Protein AF-A0A8X8KBN9-F1 (afdb_monomer)

pLDDT: mean 88.42, std 10.48, range [36.62, 97.81]

Organism: Acidithiobacillus ferridurans (NCBI:txid1232575)

Nearest PDB structures (foldseek):
  4zve-assembly1_A  TM=8.073E-01  e=2.022E-04  Escherichia coli K-12
  4wxo-assembly1_A  TM=8.022E-01  e=1.513E-04  Pseudomonas aeruginosa PAO1
  5xgb-assembly1_A-2  TM=5.588E-01  e=1.603E-04  Pseudomonas aeruginosa PAO1
  1jjh-assembly2_B-3  TM=6.017E-01  e=9.147E-01  Deltapapillomavirus 4
  6mrj-assembly1_B  TM=2.744E-01  e=1.634E+00  Helicobacter pylori 26695

Foldseek 3Di:
DDDDFVVLLVVLVVCVVVVQKWAWDQDCVDQQRTDTDDPDPPPVDPPVVVVSLVVCVVLLQKDKFFDDKAWADPVPRGSQKDKAFAAPPPRHRQKDKFWWKAFPVPRDIDTPVCQDADPVRWTADNVPRDTDDDEPPGIHGPAIWMAHPVPRDIGRGTFIWIARPVPRDIDGPVPIDIDTGIMIGGGLQNVVCSVVVHHDDDPVCSQAPPPAQAGRDVVVVVVVVVLLVCCVPPVQDKWKKKKFFLDVVPLQVRVRVLRVQLVVQADPPKGWHDPGSGIIMIIGGSADPVRNVVSCVRRDDPRMQMDIFDDDRPDDPVVSVVVRVVVSVCVVVVD

Secondary structure (DSSP, 8-state):
----HHHHHHHHHHHHHTTTEE--EE-TTSTTSEE---S-TT---HHHHHHHHHHHHHTTSEEEEEEEEEEE-TTT--S-EEEEEE-TTT--S-EEEEEEEEETTTTEEEEGGGSPBPTTS-EE-TTT--EE-SBTTTEE---EEEEETTT--EESS-EEEEEETTT--EEEGGG-EEEEEEEEEE-HHHHHHHHHTS---SHHHHHB-TTSSEEPHHHHHHHHHHHHHHHHHH----EEEEEEES--SSHHHHHHHHHHHHHTTS-TT-EEEESSSS-EEEEETT--HHHHHHHHHHH--TTEEEEEE---TT--HHHHHHHHHHHHHHGGG--

InterPro domains:
  IPR040572 Thaumarchaeal output domain 1 [PF18551] (6-186)

Mean predicted aligned error: 11.25 Å

Radius of gyration: 30.73 Å; Cα contacts (8 Å, |Δi|>4): 559; chains: 1; bounding box: 73×53×76 Å

Sequence (335 aa):
MSIDNERLLAILHRIQQNGGEWSPIWTPCSSRGYVYETNTESMENNDVLTRDLQYLVQNDYLEKSFADILTGCPACGSHHVNVREVCISCKSAHIEEIPLIHHFRCGYVGPIHLFERDEKGARRCPKCEGKLEHLGTDHDLPGNNYNCLDCNASFQVPDVEALCLSCQKRSQGINLLREEVHKYRISSLGFSALHRGRFFEADHEQFYEAGTQIIRHNLFMQLLEDEKNRQQRYGIHFGLLLVQPVDMTDPLLSIKMMAERVAQKMRSTDRIGRLDREHLLIVLTSCDPSAVAVARTRLIDNDMRVLNIEISPGENIQEQLDIARTQLKNYDRLS

Structure (mmCIF, N/CA/C/O backbone):
data_AF-A0A8X8KBN9-F1
#
_entry.id   AF-A0A8X8KBN9-F1
#
loop_
_atom_site.group_PDB
_atom_site.id
_atom_site.type_symbol
_atom_site.label_atom_id
_atom_site.label_alt_id
_atom_site.label_comp_id
_atom_site.label_asym_id
_atom_site.label_entity_id
_atom_site.label_seq_id
_atom_site.pdbx_PDB_ins_code
_atom_site.Cartn_x
_atom_site.Cartn_y
_atom_site.Cartn_z
_atom_site.occupancy
_atom_site.B_iso_or_equiv
_atom_site.auth_seq_id
_atom_site.auth_comp_id
_atom_site.auth_asym_id
_atom_site.auth_atom_id
_atom_site.pdbx_PDB_model_num
ATOM 1 N N . MET A 1 1 ? -20.199 -19.141 -1.986 1.00 45.09 1 MET A N 1
ATOM 2 C CA . MET A 1 1 ? -19.403 -20.066 -1.149 1.00 45.09 1 MET A CA 1
ATOM 3 C C . MET A 1 1 ? -19.490 -19.557 0.273 1.00 45.09 1 MET A C 1
ATOM 5 O O . MET A 1 1 ? -19.280 -18.365 0.455 1.00 45.09 1 MET A O 1
ATOM 9 N N . SER A 1 2 ? -19.890 -20.397 1.227 1.00 51.06 2 SER A N 1
ATOM 10 C CA . SER A 1 2 ? -20.065 -19.974 2.619 1.00 51.06 2 SER A CA 1
ATOM 11 C C . SER A 1 2 ? -18.731 -19.545 3.226 1.00 51.06 2 SER A C 1
ATOM 13 O O . SER A 1 2 ? -17.675 -20.081 2.880 1.00 51.06 2 SER A O 1
ATOM 15 N N . ILE A 1 3 ? -18.789 -18.553 4.111 1.00 65.00 3 ILE A N 1
ATOM 16 C CA . ILE A 1 3 ? -17.672 -18.201 4.981 1.00 65.00 3 ILE A CA 1
ATOM 17 C C . ILE A 1 3 ? -17.382 -19.421 5.858 1.00 65.00 3 ILE A C 1
ATOM 19 O O . ILE A 1 3 ? -18.300 -20.025 6.410 1.00 65.00 3 ILE A O 1
ATOM 23 N N . ASP A 1 4 ? -16.116 -19.816 5.915 1.00 81.31 4 ASP A N 1
ATOM 24 C CA . ASP A 1 4 ? -15.656 -20.956 6.699 1.00 81.31 4 ASP A CA 1
ATOM 25 C C . ASP A 1 4 ? -15.042 -20.425 7.995 1.00 81.31 4 ASP A C 1
ATOM 27 O O . ASP A 1 4 ? -13.903 -19.950 8.016 1.00 81.31 4 ASP A O 1
ATOM 31 N N . ASN A 1 5 ? -15.839 -20.441 9.063 1.00 85.12 5 ASN A N 1
ATOM 32 C CA . ASN A 1 5 ? -15.445 -19.881 10.350 1.00 85.12 5 ASN A CA 1
ATOM 33 C C . ASN A 1 5 ? -14.232 -20.606 10.956 1.00 85.12 5 ASN A C 1
ATOM 35 O O . ASN A 1 5 ? -13.424 -19.960 11.622 1.00 85.12 5 ASN A O 1
ATOM 39 N N . GLU A 1 6 ? -14.058 -21.905 10.702 1.00 86.12 6 GLU A N 1
ATOM 40 C CA . GLU A 1 6 ? -12.890 -22.646 11.193 1.00 86.12 6 GLU A CA 1
ATOM 41 C C . GLU A 1 6 ? -11.613 -22.134 10.524 1.00 86.12 6 GLU A C 1
ATOM 43 O O . GLU A 1 6 ? -10.626 -21.834 11.202 1.00 86.12 6 GLU A O 1
ATOM 48 N N . ARG A 1 7 ? -11.659 -21.929 9.201 1.00 88.06 7 ARG A N 1
ATOM 49 C CA . ARG A 1 7 ? -10.533 -21.374 8.436 1.00 88.06 7 ARG A CA 1
ATOM 50 C C . ARG A 1 7 ? -10.161 -19.963 8.890 1.00 88.06 7 ARG A C 1
ATOM 52 O O . ARG A 1 7 ? -8.981 -19.658 9.058 1.00 88.06 7 ARG A O 1
ATOM 59 N N . LEU A 1 8 ? -11.153 -19.105 9.124 1.00 91.00 8 LEU A N 1
ATOM 60 C CA . LEU A 1 8 ? -10.915 -17.742 9.600 1.00 91.00 8 LEU A CA 1
ATOM 61 C C . LEU A 1 8 ? -10.321 -17.711 11.020 1.00 91.00 8 LEU A C 1
ATOM 63 O O . LEU A 1 8 ? -9.404 -16.931 11.285 1.00 91.00 8 LEU A O 1
ATOM 67 N N . LEU A 1 9 ? -10.800 -18.566 11.930 1.00 91.38 9 LEU A N 1
ATOM 68 C CA . LEU A 1 9 ? -10.225 -18.692 13.274 1.00 91.38 9 LEU A CA 1
ATOM 69 C C . LEU A 1 9 ? -8.789 -19.228 13.227 1.00 91.38 9 LEU A C 1
ATOM 71 O O . LEU A 1 9 ? -7.944 -18.749 13.983 1.00 91.38 9 LEU A O 1
ATOM 75 N N . ALA A 1 10 ? -8.485 -20.156 12.315 1.00 90.50 10 ALA A N 1
ATOM 76 C CA . ALA A 1 10 ? -7.126 -20.657 12.113 1.00 90.50 10 ALA A CA 1
ATOM 77 C C . ALA A 1 10 ? -6.155 -19.540 11.687 1.00 90.50 10 ALA A C 1
ATOM 79 O O . ALA A 1 10 ? -5.032 -19.480 12.194 1.00 90.50 10 ALA A O 1
ATOM 80 N N . ILE A 1 11 ? -6.600 -18.610 10.829 1.00 91.94 11 ILE A N 1
ATOM 81 C CA . ILE A 1 11 ? -5.824 -17.413 10.465 1.00 91.94 11 ILE A CA 1
ATOM 82 C C . ILE A 1 11 ? -5.544 -16.554 11.706 1.00 91.94 11 ILE A C 1
ATOM 84 O O . ILE A 1 11 ? -4.390 -16.215 11.965 1.00 91.94 11 ILE A O 1
ATOM 88 N N . LEU A 1 12 ? -6.565 -16.237 12.514 1.00 93.25 12 LEU A N 1
ATOM 89 C CA . LEU A 1 12 ? -6.377 -15.445 13.739 1.00 93.25 12 LEU A CA 1
ATOM 90 C C . LEU A 1 12 ? -5.422 -16.125 14.730 1.00 93.25 12 LEU A C 1
ATOM 92 O O . LEU A 1 12 ? -4.541 -15.470 15.289 1.00 93.25 12 LEU A O 1
ATOM 96 N N . HIS A 1 13 ? -5.558 -17.441 14.912 1.00 91.38 13 HIS A N 1
ATOM 97 C CA . HIS A 1 13 ? -4.678 -18.229 15.773 1.00 91.38 13 HIS A CA 1
ATOM 98 C C . HIS A 1 13 ? -3.219 -18.145 15.313 1.00 91.38 13 HIS A C 1
ATOM 100 O O . HIS A 1 13 ? -2.315 -17.961 16.127 1.00 91.38 13 HIS A O 1
ATOM 106 N N . ARG A 1 14 ? -2.986 -18.230 13.998 1.00 88.69 14 ARG A N 1
ATOM 107 C CA . ARG A 1 14 ? -1.650 -18.139 13.402 1.00 88.69 14 ARG A CA 1
ATOM 108 C C . ARG A 1 14 ? -1.010 -16.775 13.635 1.00 88.69 14 ARG A C 1
ATOM 110 O O . ARG A 1 14 ? 0.139 -16.706 14.062 1.00 88.69 14 ARG A O 1
ATOM 117 N N . ILE A 1 15 ? -1.762 -15.702 13.399 1.00 92.12 15 ILE A N 1
ATOM 118 C CA . ILE A 1 15 ? -1.293 -14.332 13.637 1.00 92.12 15 ILE A CA 1
ATOM 119 C C . ILE A 1 15 ? -0.924 -14.160 15.118 1.00 92.12 15 ILE A C 1
ATOM 121 O O . ILE A 1 15 ? 0.131 -13.612 15.429 1.00 92.12 15 ILE A O 1
ATOM 125 N N . GLN A 1 16 ? -1.737 -14.695 16.036 1.00 90.75 16 GLN A N 1
ATOM 126 C CA . GLN A 1 16 ? -1.454 -14.651 17.471 1.00 90.75 16 GLN A CA 1
ATOM 127 C C . GLN A 1 16 ? -0.189 -15.439 17.858 1.00 90.75 16 GLN A C 1
ATOM 129 O O . GLN A 1 16 ? 0.596 -14.954 18.672 1.00 90.75 16 GLN A O 1
ATOM 134 N N . GLN A 1 17 ? 0.040 -16.620 17.272 1.00 88.38 17 GLN A N 1
ATOM 135 C CA . GLN A 1 17 ? 1.262 -17.409 17.497 1.00 88.38 17 GLN A CA 1
ATOM 136 C C . GLN A 1 17 ? 2.530 -16.681 17.031 1.00 88.38 17 GLN A C 1
ATOM 138 O O . GLN A 1 17 ? 3.577 -16.828 17.655 1.00 88.38 17 GLN A O 1
ATOM 143 N N . ASN A 1 18 ? 2.420 -15.849 15.995 1.00 85.62 18 ASN A N 1
ATOM 144 C CA . ASN A 1 18 ? 3.514 -15.038 15.457 1.00 85.62 18 ASN A CA 1
ATOM 145 C C . ASN A 1 18 ? 3.685 -13.687 16.185 1.00 85.62 18 ASN A C 1
ATOM 147 O O . ASN A 1 18 ? 4.170 -12.716 15.612 1.00 85.62 18 ASN A O 1
ATOM 151 N N . GLY A 1 19 ? 3.278 -13.594 17.456 1.00 86.62 19 GLY A N 1
ATOM 152 C CA . GLY A 1 19 ? 3.409 -12.365 18.249 1.00 86.62 19 GLY A CA 1
ATOM 153 C C . GLY A 1 19 ? 2.317 -11.322 17.986 1.00 86.62 19 GLY A C 1
ATOM 154 O O . GLY A 1 19 ? 2.444 -10.173 18.405 1.00 86.62 19 GLY A O 1
ATOM 155 N N . GLY A 1 20 ? 1.228 -11.711 17.317 1.00 88.62 20 GLY A N 1
ATOM 156 C CA . GLY A 1 20 ? 0.063 -10.863 17.063 1.00 88.62 20 GLY A CA 1
ATOM 157 C C . GLY A 1 20 ? 0.139 -10.035 15.781 1.00 88.62 20 GLY A C 1
ATOM 158 O O . GLY A 1 20 ? -0.836 -9.352 15.472 1.00 88.62 20 GLY A O 1
ATOM 159 N N . GLU A 1 21 ? 1.237 -10.110 15.025 1.00 92.19 21 GLU A N 1
ATOM 160 C CA . GLU A 1 21 ? 1.411 -9.473 13.716 1.00 92.19 21 GLU A CA 1
ATOM 161 C C . GLU A 1 21 ? 1.878 -10.502 12.679 1.00 92.19 21 GLU A C 1
ATOM 163 O O . GLU A 1 21 ? 2.667 -11.398 12.968 1.00 92.19 21 GLU A O 1
ATOM 168 N N . TRP A 1 22 ? 1.400 -10.364 11.446 1.00 92.94 22 TRP A N 1
ATOM 169 C CA . TRP A 1 22 ? 1.776 -11.197 10.316 1.00 92.94 22 TRP A CA 1
ATOM 170 C C . TRP A 1 22 ? 2.228 -10.315 9.160 1.00 92.94 22 TRP A C 1
ATOM 172 O O . TRP A 1 22 ? 1.438 -9.601 8.534 1.00 92.94 22 TRP A O 1
ATOM 182 N N . SER A 1 23 ? 3.536 -10.346 8.922 1.00 93.06 23 SER A N 1
ATOM 183 C CA . SER A 1 23 ? 4.199 -9.612 7.849 1.00 93.06 23 SER A CA 1
ATOM 184 C C . SER A 1 23 ? 4.380 -10.495 6.607 1.00 93.06 23 SER A C 1
ATOM 186 O O . SER A 1 23 ? 4.537 -11.712 6.744 1.00 93.06 23 SER A O 1
ATOM 188 N N . PRO A 1 24 ? 4.368 -9.903 5.399 1.00 92.75 24 PRO A N 1
ATOM 189 C CA . PRO A 1 24 ? 4.671 -10.626 4.171 1.00 92.75 24 PRO A CA 1
ATOM 190 C C . PRO A 1 24 ? 6.149 -11.039 4.143 1.00 92.75 24 PRO A C 1
ATOM 192 O O . PRO A 1 24 ? 7.019 -10.313 4.627 1.00 92.75 24 PRO A O 1
ATOM 195 N N . ILE A 1 25 ? 6.437 -12.187 3.535 1.00 92.00 25 ILE A N 1
ATOM 196 C CA . ILE A 1 25 ? 7.794 -12.678 3.283 1.00 92.00 25 ILE A CA 1
ATOM 197 C C . ILE A 1 25 ? 8.046 -12.636 1.779 1.00 92.00 25 ILE A C 1
ATOM 199 O O . ILE A 1 25 ? 7.381 -13.336 1.008 1.00 92.00 25 ILE A O 1
ATOM 203 N N . TRP A 1 26 ? 9.021 -11.829 1.359 1.00 92.38 26 TRP A N 1
ATOM 204 C CA . TRP A 1 26 ? 9.420 -11.710 -0.043 1.00 92.38 26 TRP A CA 1
ATOM 205 C C . TRP A 1 26 ? 9.936 -13.044 -0.566 1.00 92.38 26 TRP A C 1
ATOM 207 O O . TRP A 1 26 ? 10.892 -13.609 -0.038 1.00 92.38 26 TRP A O 1
ATOM 217 N N . THR A 1 27 ? 9.281 -13.556 -1.602 1.00 90.88 27 THR A N 1
ATOM 218 C CA . THR A 1 27 ? 9.529 -14.896 -2.129 1.00 90.88 27 THR A CA 1
ATOM 219 C C . THR A 1 27 ? 9.571 -14.824 -3.648 1.00 90.88 27 THR A C 1
ATOM 221 O O . THR A 1 27 ? 8.513 -14.865 -4.278 1.00 90.88 27 THR A O 1
ATOM 224 N N . PRO A 1 28 ? 10.773 -14.758 -4.254 1.00 88.00 28 PRO A N 1
ATOM 225 C CA . PRO A 1 28 ? 10.917 -14.655 -5.702 1.00 88.00 28 PRO A CA 1
ATOM 226 C C . PRO A 1 28 ? 10.247 -15.794 -6.465 1.00 88.00 28 PRO A C 1
ATOM 228 O O . PRO A 1 28 ? 9.815 -15.587 -7.578 1.00 88.00 28 PRO A O 1
ATOM 231 N N . CYS A 1 29 ? 10.116 -16.990 -5.885 1.00 87.31 29 CYS A N 1
ATOM 232 C CA . CYS A 1 29 ? 9.450 -18.114 -6.550 1.00 87.31 29 CYS A CA 1
ATOM 233 C C . CYS A 1 29 ? 7.909 -18.029 -6.522 1.00 87.31 29 CYS A C 1
ATOM 235 O O . CYS A 1 29 ? 7.242 -18.775 -7.238 1.00 87.31 29 CYS A O 1
ATOM 237 N N . SER A 1 30 ? 7.325 -17.161 -5.687 1.00 87.62 30 SER A N 1
ATOM 238 C CA . SER A 1 30 ? 5.871 -16.974 -5.597 1.00 87.62 30 SER A CA 1
ATOM 239 C C . SER A 1 30 ? 5.376 -16.198 -6.807 1.00 87.62 30 SER A C 1
ATOM 241 O O . SER A 1 30 ? 5.965 -15.188 -7.164 1.00 87.62 30 SER A O 1
ATOM 243 N N . SER A 1 31 ? 4.247 -16.571 -7.411 1.00 85.75 31 SER A N 1
ATOM 244 C CA . SER A 1 31 ? 3.702 -15.807 -8.541 1.00 85.75 31 SER A CA 1
ATOM 245 C C . SER A 1 31 ? 3.464 -14.332 -8.197 1.00 85.75 31 SER A C 1
ATOM 247 O O . SER A 1 31 ? 3.710 -13.495 -9.064 1.00 85.75 31 SER A O 1
ATOM 249 N N . ARG A 1 32 ? 3.099 -14.005 -6.949 1.00 87.62 32 ARG A N 1
ATOM 250 C CA . ARG A 1 32 ? 2.856 -12.636 -6.446 1.00 87.62 32 ARG A CA 1
ATOM 251 C C . ARG A 1 32 ? 4.102 -11.935 -5.891 1.00 87.62 32 ARG A C 1
ATOM 253 O O . ARG A 1 32 ? 4.046 -10.742 -5.642 1.00 87.62 32 ARG A O 1
ATOM 260 N N . GLY A 1 33 ? 5.204 -12.656 -5.672 1.00 90.44 33 GLY A N 1
ATOM 261 C CA . GLY A 1 33 ? 6.463 -12.102 -5.144 1.00 90.44 33 GLY A CA 1
ATOM 262 C C . GLY A 1 33 ? 6.560 -12.072 -3.622 1.00 90.44 33 GLY A C 1
ATOM 263 O O . GLY A 1 33 ? 7.608 -11.750 -3.065 1.00 90.44 33 GLY A O 1
ATOM 264 N N . TYR A 1 34 ? 5.496 -12.471 -2.933 1.00 91.31 34 TYR A N 1
ATOM 265 C CA . TYR A 1 34 ? 5.475 -12.648 -1.490 1.00 91.31 34 TYR A CA 1
ATOM 266 C C . TYR A 1 34 ? 4.541 -13.792 -1.099 1.00 91.31 34 TYR A C 1
ATOM 268 O O . TYR A 1 34 ? 3.728 -14.262 -1.905 1.00 91.31 34 TYR A O 1
ATOM 276 N N . VAL A 1 35 ? 4.683 -14.244 0.142 1.00 88.62 35 VAL A N 1
ATOM 277 C CA . VAL A 1 35 ? 3.770 -15.174 0.810 1.00 88.62 35 VAL A CA 1
ATOM 278 C C . VAL A 1 35 ? 3.574 -14.735 2.255 1.00 88.62 35 VAL A C 1
ATOM 280 O O . VAL A 1 35 ? 4.388 -13.995 2.807 1.00 88.62 35 VAL A O 1
ATOM 283 N N . TYR A 1 36 ? 2.516 -15.226 2.883 1.00 87.44 36 TYR A N 1
ATOM 284 C CA . TYR A 1 36 ? 2.409 -15.231 4.335 1.00 87.44 36 TYR A CA 1
ATOM 285 C C . TYR A 1 36 ? 2.713 -16.647 4.820 1.00 87.44 36 TYR A C 1
ATOM 287 O O . TYR A 1 36 ? 2.190 -17.604 4.260 1.00 87.44 36 TYR A O 1
ATOM 295 N N . GLU A 1 37 ? 3.584 -16.799 5.818 1.00 78.12 37 GLU A N 1
ATOM 296 C CA . GLU A 1 37 ? 4.055 -18.118 6.254 1.00 78.12 37 GLU A CA 1
ATOM 297 C C . GLU A 1 37 ? 2.914 -19.013 6.773 1.00 78.12 37 GLU A C 1
ATOM 299 O O . GLU A 1 37 ? 2.429 -18.849 7.901 1.00 78.12 37 GLU A O 1
ATOM 304 N N . THR A 1 38 ? 2.521 -19.999 5.965 1.00 68.81 38 THR A N 1
ATOM 305 C CA . THR A 1 38 ? 1.553 -21.043 6.314 1.00 68.81 38 THR A CA 1
ATOM 306 C C . THR A 1 38 ? 2.280 -22.373 6.517 1.00 68.81 38 THR A C 1
ATOM 308 O O . THR A 1 38 ? 2.982 -22.834 5.626 1.00 68.81 38 THR A O 1
ATOM 311 N N . ASN A 1 39 ? 2.092 -23.028 7.670 1.00 57.50 39 ASN A N 1
ATOM 312 C CA . ASN A 1 39 ? 2.674 -24.358 7.941 1.00 57.50 39 ASN A CA 1
ATOM 313 C C . ASN A 1 39 ? 2.051 -25.486 7.097 1.00 57.50 39 ASN A C 1
ATOM 315 O O . ASN A 1 39 ? 2.498 -26.627 7.168 1.00 57.50 39 ASN A O 1
ATOM 319 N N . THR A 1 40 ? 0.997 -25.194 6.341 1.00 49.94 40 THR A N 1
ATOM 320 C CA . THR A 1 40 ? 0.334 -26.136 5.450 1.00 49.94 40 THR A CA 1
ATOM 321 C C . THR A 1 40 ? 0.759 -25.863 4.015 1.00 49.94 40 THR A C 1
ATOM 323 O O . THR A 1 40 ? 0.478 -24.796 3.473 1.00 49.94 40 THR A O 1
ATOM 326 N N . GLU A 1 41 ? 1.358 -26.872 3.378 1.00 44.94 41 GLU A N 1
ATOM 327 C CA . GLU A 1 41 ? 1.622 -26.943 1.929 1.00 44.94 41 GLU A CA 1
ATOM 328 C C . GLU A 1 41 ? 0.333 -26.806 1.079 1.00 44.94 41 GLU A C 1
ATOM 330 O O . GLU A 1 41 ? 0.392 -26.707 -0.139 1.00 44.94 41 GLU A O 1
ATOM 335 N N . SER A 1 42 ? -0.840 -26.756 1.720 1.00 44.53 42 SER A N 1
ATOM 336 C CA . SER A 1 42 ? -2.179 -26.815 1.136 1.00 44.53 42 SER A CA 1
ATOM 337 C C . SER A 1 42 ? -3.032 -25.551 1.342 1.00 44.53 42 SER A C 1
ATOM 339 O O . SER A 1 42 ? -4.254 -25.633 1.461 1.00 44.53 42 SER A O 1
ATOM 341 N N . MET A 1 43 ? -2.435 -24.355 1.341 1.00 46.75 43 MET A N 1
ATOM 342 C CA . MET A 1 43 ? -3.176 -23.139 0.955 1.00 46.75 43 MET A CA 1
ATOM 343 C C . MET A 1 43 ? -2.852 -22.783 -0.500 1.00 46.75 43 MET A C 1
ATOM 345 O O . MET A 1 43 ? -2.424 -21.678 -0.812 1.00 46.75 43 MET A O 1
ATOM 349 N N . GLU A 1 44 ? -3.093 -23.736 -1.406 1.00 47.16 44 GLU A N 1
ATOM 350 C CA . GLU A 1 44 ? -2.882 -23.640 -2.863 1.00 47.16 44 GLU A CA 1
ATOM 351 C C . GLU A 1 44 ? -3.739 -22.569 -3.566 1.00 47.16 44 GLU A C 1
ATOM 353 O O . GLU A 1 44 ? -3.800 -22.515 -4.792 1.00 47.16 44 GLU A O 1
ATOM 358 N N . ASN A 1 45 ? -4.406 -21.678 -2.830 1.00 62.75 45 ASN A N 1
ATOM 359 C CA . ASN A 1 45 ? -5.185 -20.615 -3.436 1.00 62.75 45 ASN A CA 1
ATOM 360 C C . ASN A 1 45 ? -4.992 -19.296 -2.681 1.00 62.75 45 ASN A C 1
ATOM 362 O O . ASN A 1 45 ? -5.776 -18.939 -1.800 1.00 62.75 45 ASN A O 1
ATOM 366 N N . ASN A 1 46 ? -3.929 -18.566 -3.042 1.00 69.75 46 ASN A N 1
ATOM 367 C CA . ASN A 1 46 ? -3.616 -17.221 -2.535 1.00 69.75 46 ASN A CA 1
ATOM 368 C C . ASN A 1 46 ? -4.830 -16.272 -2.564 1.00 69.75 46 ASN A C 1
ATOM 370 O O . ASN A 1 46 ? -4.962 -15.398 -1.703 1.00 69.75 46 ASN A O 1
ATOM 374 N N . ASP A 1 47 ? -5.743 -16.467 -3.516 1.00 77.50 47 ASP A N 1
ATOM 375 C CA . ASP A 1 47 ? -6.974 -15.684 -3.637 1.00 77.50 47 ASP A CA 1
ATOM 376 C C . ASP A 1 47 ? -7.945 -15.933 -2.475 1.00 77.50 47 ASP A C 1
ATOM 378 O O . ASP A 1 47 ? -8.598 -15.003 -1.998 1.00 77.50 47 ASP A O 1
ATOM 382 N N . VAL A 1 48 ? -8.010 -17.169 -1.964 1.00 83.56 48 VAL A N 1
ATOM 383 C CA . VAL A 1 48 ? -8.830 -17.513 -0.792 1.00 83.56 48 VAL A CA 1
ATOM 384 C C . VAL A 1 48 ? -8.274 -16.841 0.456 1.00 83.56 48 VAL A C 1
ATOM 386 O O . VAL A 1 48 ? -9.034 -16.177 1.157 1.00 83.56 48 VAL A O 1
ATOM 389 N N . LEU A 1 49 ? -6.960 -16.945 0.693 1.00 86.56 49 LEU A N 1
ATOM 390 C CA . LEU A 1 49 ? -6.313 -16.287 1.832 1.00 86.56 49 LEU A CA 1
ATOM 391 C C . LEU A 1 49 ? -6.505 -14.766 1.773 1.00 86.56 49 LEU A C 1
ATOM 393 O O . LEU A 1 49 ? -6.860 -14.149 2.773 1.00 86.56 49 LEU A O 1
ATOM 397 N N . THR A 1 50 ? -6.328 -14.164 0.594 1.00 86.25 50 THR A N 1
ATOM 398 C CA . THR A 1 50 ? -6.520 -12.719 0.402 1.00 86.25 50 THR A CA 1
ATOM 399 C C . THR A 1 50 ? -7.955 -12.300 0.716 1.00 86.25 50 THR A C 1
ATOM 401 O O . THR A 1 50 ? -8.165 -11.318 1.428 1.00 86.25 50 THR A O 1
ATOM 404 N N . ARG A 1 51 ? -8.952 -13.057 0.240 1.00 87.38 51 ARG A N 1
ATOM 405 C CA . ARG A 1 51 ? -10.368 -12.805 0.542 1.00 87.38 51 ARG A CA 1
ATOM 406 C C . ARG A 1 51 ? -10.667 -12.930 2.035 1.00 87.38 51 ARG A C 1
ATOM 408 O O . ARG A 1 51 ? -11.406 -12.114 2.578 1.00 87.38 51 ARG A O 1
ATOM 415 N N . ASP A 1 52 ? -10.108 -13.934 2.697 1.00 90.75 52 ASP A N 1
ATOM 416 C CA . ASP A 1 52 ? -10.323 -14.161 4.126 1.00 90.75 52 ASP A CA 1
ATOM 417 C C . ASP A 1 52 ? -9.688 -13.057 4.983 1.00 90.75 52 ASP A C 1
ATOM 419 O O . ASP A 1 52 ? -10.324 -12.549 5.906 1.00 90.75 52 ASP A O 1
ATOM 423 N N . LEU A 1 53 ? -8.468 -12.628 4.645 1.00 92.25 53 LEU A N 1
ATOM 424 C CA . LEU A 1 53 ? -7.811 -11.487 5.286 1.00 92.25 53 LEU A CA 1
ATOM 425 C C . LEU A 1 53 ? -8.624 -10.201 5.089 1.00 92.25 53 LEU A C 1
ATOM 427 O O . LEU A 1 53 ? -8.838 -9.460 6.046 1.00 92.25 53 LEU A O 1
ATOM 431 N N . GLN A 1 54 ? -9.143 -9.961 3.878 1.00 90.44 54 GLN A N 1
ATOM 432 C CA . GLN A 1 54 ? -10.038 -8.832 3.608 1.00 90.44 54 GLN A CA 1
ATOM 433 C C . GLN A 1 54 ? -11.318 -8.899 4.445 1.00 90.44 54 GLN A C 1
ATOM 435 O O . GLN A 1 54 ? -11.701 -7.891 5.033 1.00 90.44 54 GLN A O 1
ATOM 440 N N . TYR A 1 55 ? -11.949 -10.071 4.549 1.00 90.25 55 TYR A N 1
ATOM 441 C CA . TYR A 1 55 ? -13.137 -10.262 5.380 1.00 90.25 55 TYR A CA 1
ATOM 442 C C . TYR A 1 55 ? -12.850 -9.958 6.855 1.00 90.25 55 TYR A C 1
ATOM 444 O O . TYR A 1 55 ? -13.607 -9.230 7.497 1.00 90.25 55 TYR A O 1
ATOM 452 N N . LEU A 1 56 ? -11.746 -10.478 7.395 1.00 92.31 56 LEU A N 1
ATOM 453 C CA . LEU A 1 56 ? -11.364 -10.247 8.786 1.00 92.31 56 LEU A CA 1
ATOM 454 C C . LEU A 1 56 ? -11.078 -8.766 9.069 1.00 92.31 56 LEU A C 1
ATOM 456 O O . LEU A 1 56 ? -11.438 -8.284 10.139 1.00 92.31 56 LEU A O 1
ATOM 460 N N . VAL A 1 57 ? -10.491 -8.037 8.117 1.00 91.81 57 VAL A N 1
ATOM 461 C CA . VAL A 1 57 ? -10.290 -6.582 8.227 1.00 91.81 57 VAL A CA 1
ATOM 462 C C . VAL A 1 57 ? -11.617 -5.823 8.158 1.00 91.81 57 VAL A C 1
ATOM 464 O O . VAL A 1 57 ? -11.880 -4.963 8.993 1.00 91.81 57 VAL A O 1
ATOM 467 N N . GLN A 1 58 ? -12.488 -6.159 7.202 1.00 86.06 58 GLN A N 1
ATOM 468 C CA . GLN A 1 58 ? -13.799 -5.513 7.051 1.00 86.06 58 GLN A CA 1
ATOM 469 C C . GLN A 1 58 ? -14.692 -5.688 8.284 1.00 86.06 58 GLN A C 1
ATOM 471 O O . GLN A 1 58 ? -15.515 -4.827 8.576 1.00 86.06 58 GLN A O 1
ATOM 476 N N . ASN A 1 59 ? -14.510 -6.785 9.019 1.00 84.56 59 ASN A N 1
ATOM 477 C CA . ASN A 1 59 ? -15.263 -7.091 10.232 1.00 84.56 59 ASN A CA 1
ATOM 478 C C . ASN A 1 59 ? -14.482 -6.778 11.524 1.00 84.56 59 ASN A C 1
ATOM 480 O O . ASN A 1 59 ? -14.814 -7.316 12.580 1.00 84.56 59 ASN A O 1
ATOM 484 N N . ASP A 1 60 ? -13.449 -5.931 11.444 1.00 87.00 60 ASP A N 1
ATOM 485 C CA . ASP A 1 60 ? -12.652 -5.424 12.572 1.00 87.00 60 ASP A CA 1
ATOM 486 C C . ASP A 1 60 ? -11.907 -6.499 13.392 1.00 87.0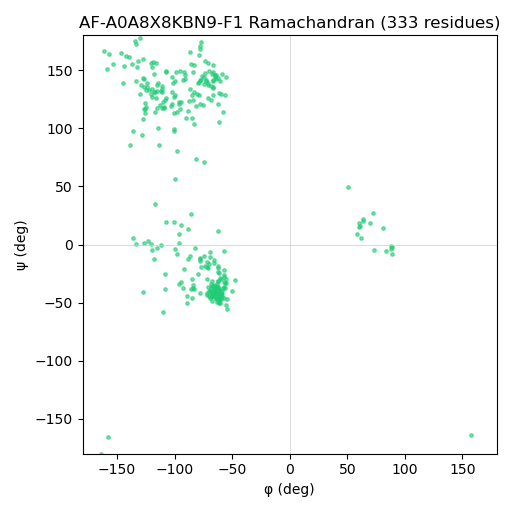0 60 ASP A C 1
ATOM 488 O O . ASP A 1 60 ? -11.438 -6.227 14.497 1.00 87.00 60 ASP A O 1
ATOM 492 N N . TYR A 1 61 ? -11.756 -7.727 12.887 1.00 90.50 61 TYR A N 1
ATOM 493 C CA . TYR A 1 61 ? -10.979 -8.791 13.543 1.00 90.50 61 TYR A CA 1
ATOM 494 C C . TYR A 1 61 ? -9.469 -8.646 13.318 1.00 90.50 61 TYR A C 1
ATOM 496 O O . TYR A 1 61 ? -8.671 -9.113 14.136 1.00 90.50 61 TYR A O 1
ATOM 504 N N . LEU A 1 62 ? -9.080 -7.987 12.227 1.00 93.44 62 LEU A N 1
ATOM 505 C CA . LEU A 1 62 ? -7.699 -7.644 11.910 1.00 93.44 62 LEU A CA 1
ATOM 506 C C . LEU A 1 62 ? -7.567 -6.151 11.633 1.00 93.44 62 LEU A C 1
ATOM 508 O O . LEU A 1 62 ? -8.403 -5.545 10.974 1.00 93.44 62 LEU A O 1
ATOM 512 N N . GLU A 1 63 ? -6.460 -5.588 12.088 1.00 90.94 63 GLU A N 1
ATOM 513 C CA . GLU A 1 63 ? -5.961 -4.293 11.650 1.00 90.94 63 GLU A CA 1
ATOM 514 C C . GLU A 1 63 ? -5.004 -4.503 10.472 1.00 90.94 63 GLU A C 1
ATOM 516 O O . GLU A 1 63 ? -4.270 -5.495 10.416 1.00 90.94 63 GLU A O 1
ATOM 521 N N . LYS A 1 64 ? -5.000 -3.559 9.531 1.00 93.00 64 LYS A N 1
ATOM 522 C CA . LYS A 1 64 ? -4.230 -3.627 8.288 1.00 93.00 64 LYS A CA 1
ATOM 523 C C . LYS A 1 64 ? -3.299 -2.423 8.191 1.00 93.00 64 LYS A C 1
ATOM 525 O O . LYS A 1 64 ? -3.744 -1.295 8.386 1.00 93.00 64 LYS A O 1
ATOM 530 N N . SER A 1 65 ? -2.033 -2.644 7.851 1.00 92.44 65 SER A N 1
ATOM 531 C CA . SER A 1 65 ? -1.067 -1.567 7.601 1.00 92.44 65 SER A CA 1
ATOM 532 C C . SER A 1 65 ? -0.278 -1.804 6.316 1.00 92.44 65 SER A C 1
ATOM 534 O O . SER A 1 65 ? -0.132 -2.934 5.855 1.00 92.44 65 SER A O 1
ATOM 536 N N . PHE A 1 66 ? 0.189 -0.727 5.688 1.00 94.94 66 PHE A N 1
ATOM 537 C CA . PHE A 1 66 ? 0.963 -0.790 4.450 1.00 94.94 66 PHE A CA 1
ATOM 538 C C . PHE A 1 66 ? 2.329 -1.459 4.672 1.00 94.94 66 PHE A C 1
ATOM 540 O O . PHE A 1 66 ? 3.015 -1.156 5.649 1.00 94.94 66 PHE A O 1
ATOM 547 N N . ALA A 1 67 ? 2.720 -2.357 3.765 1.00 95.12 67 ALA A N 1
ATOM 548 C CA . ALA A 1 67 ? 4.057 -2.946 3.733 1.00 95.12 67 ALA A CA 1
ATOM 549 C C . ALA A 1 67 ? 4.850 -2.447 2.521 1.00 95.12 67 ALA A C 1
ATOM 551 O O . ALA A 1 67 ? 5.920 -1.876 2.705 1.00 95.12 67 ALA A O 1
ATOM 552 N N . ASP A 1 68 ? 4.327 -2.667 1.311 1.00 95.88 68 ASP A N 1
ATOM 553 C CA . ASP A 1 68 ? 4.978 -2.269 0.059 1.00 95.88 68 ASP A CA 1
ATOM 554 C C . ASP A 1 68 ? 3.988 -2.285 -1.122 1.00 95.88 68 ASP A C 1
ATOM 556 O O . ASP A 1 68 ? 2.813 -2.628 -0.969 1.00 95.88 68 ASP A O 1
ATOM 560 N N . ILE A 1 69 ? 4.472 -1.942 -2.313 1.00 94.56 69 ILE A N 1
ATOM 561 C CA . ILE A 1 69 ? 3.771 -2.073 -3.587 1.00 94.56 69 ILE A CA 1
ATOM 562 C C . ILE A 1 69 ? 4.567 -3.002 -4.491 1.00 94.56 69 ILE A C 1
ATOM 564 O O . ILE A 1 69 ? 5.732 -2.748 -4.787 1.00 94.56 69 ILE A O 1
ATOM 568 N N . LEU A 1 70 ? 3.904 -4.031 -5.007 1.00 93.12 70 LEU A N 1
ATOM 569 C CA . LEU A 1 70 ? 4.451 -4.870 -6.059 1.00 93.12 70 LEU A CA 1
ATOM 570 C C . LEU A 1 70 ? 3.761 -4.609 -7.388 1.00 93.12 70 LEU A C 1
ATOM 572 O O . LEU A 1 70 ? 2.578 -4.273 -7.474 1.00 93.12 70 LEU A O 1
ATOM 576 N N . THR A 1 71 ? 4.544 -4.787 -8.440 1.00 93.88 71 THR A N 1
ATOM 577 C CA . THR A 1 71 ? 4.105 -4.603 -9.812 1.00 93.88 71 THR A CA 1
ATOM 578 C C . THR A 1 71 ? 3.805 -5.964 -10.429 1.00 93.88 71 THR A C 1
ATOM 580 O O . THR A 1 71 ? 4.654 -6.852 -10.409 1.00 93.88 71 THR A O 1
ATOM 583 N N . GLY A 1 72 ? 2.608 -6.133 -10.988 1.00 94.12 72 GLY A N 1
ATOM 584 C CA . GLY A 1 72 ? 2.122 -7.399 -11.534 1.00 94.12 72 GLY A CA 1
ATOM 585 C C . GLY A 1 72 ? 1.777 -7.333 -13.020 1.00 94.12 72 GLY A C 1
ATOM 586 O O . GLY A 1 72 ? 1.446 -6.286 -13.579 1.00 94.12 72 GLY A O 1
ATOM 587 N N . CYS A 1 73 ? 1.814 -8.485 -13.685 1.00 95.31 73 CYS A N 1
ATOM 588 C CA . CYS A 1 73 ? 1.374 -8.621 -15.066 1.00 95.31 73 CYS A CA 1
ATOM 589 C C . CYS A 1 73 ? -0.149 -8.406 -15.180 1.00 95.31 73 CYS A C 1
ATOM 591 O O . CYS A 1 73 ? -0.901 -9.135 -14.534 1.00 95.31 73 CYS A O 1
ATOM 593 N N . PRO A 1 74 ? -0.644 -7.536 -16.080 1.00 94.81 74 PRO A N 1
ATOM 594 C CA . PRO A 1 74 ? -2.083 -7.315 -16.272 1.00 94.81 74 PRO A CA 1
ATOM 595 C C . PRO A 1 74 ? -2.847 -8.526 -16.817 1.00 94.81 74 PRO A C 1
ATOM 597 O O . PRO A 1 74 ? -4.073 -8.534 -16.814 1.00 94.81 74 PRO A O 1
ATOM 600 N N . ALA A 1 75 ? -2.146 -9.549 -17.309 1.00 94.31 75 ALA A N 1
ATOM 601 C CA . ALA A 1 75 ? -2.766 -10.744 -17.870 1.00 94.31 75 ALA A CA 1
ATOM 602 C C . ALA A 1 75 ? -2.965 -11.870 -16.854 1.00 94.31 75 ALA A C 1
ATOM 604 O O . ALA A 1 75 ? -3.949 -12.594 -16.944 1.00 94.31 75 ALA A O 1
ATOM 605 N N . CYS A 1 76 ? -2.010 -12.055 -15.940 1.00 92.06 76 CYS A N 1
ATOM 606 C CA . CYS A 1 76 ? -1.996 -13.196 -15.020 1.00 92.06 76 CYS A CA 1
ATOM 607 C C . CYS A 1 76 ? -1.709 -12.820 -13.560 1.00 92.06 76 CYS A C 1
ATOM 609 O O . CYS A 1 76 ? -1.602 -13.710 -12.725 1.00 92.06 76 CYS A O 1
ATOM 611 N N . GLY A 1 77 ? -1.516 -11.535 -13.252 1.00 91.31 77 GLY A N 1
ATOM 612 C CA . GLY A 1 77 ? -1.187 -11.046 -11.912 1.00 91.31 77 GLY A CA 1
ATOM 613 C C . GLY A 1 77 ? 0.244 -11.328 -11.450 1.00 91.31 77 GLY A C 1
ATOM 614 O O . GLY A 1 77 ? 0.627 -10.866 -10.384 1.00 91.31 77 GLY A O 1
ATOM 615 N N . SER A 1 78 ? 1.064 -12.059 -12.216 1.00 93.50 78 SER A N 1
ATOM 616 C CA . SER A 1 78 ? 2.396 -12.436 -11.733 1.00 93.50 78 SER A CA 1
ATOM 617 C C . SER A 1 78 ? 3.365 -11.255 -11.655 1.00 93.50 78 SER A C 1
ATOM 619 O O . SER A 1 78 ? 3.462 -10.477 -12.603 1.00 93.50 78 SER A O 1
ATOM 621 N N . HIS A 1 79 ? 4.140 -11.188 -10.572 1.00 93.56 79 HIS A N 1
ATOM 622 C CA . HIS A 1 79 ? 5.189 -10.197 -10.338 1.00 93.56 79 HIS A CA 1
ATOM 623 C C . HIS A 1 79 ? 6.469 -10.419 -11.164 1.00 93.56 79 HIS A C 1
ATOM 625 O O . HIS A 1 79 ? 7.334 -9.547 -11.202 1.00 93.56 79 HIS A O 1
ATOM 631 N N . HIS A 1 80 ? 6.609 -11.567 -11.841 1.00 95.19 80 HIS A N 1
ATOM 632 C CA . HIS A 1 80 ? 7.766 -11.870 -12.687 1.00 95.19 80 HIS A CA 1
ATOM 633 C C . HIS A 1 80 ? 7.707 -11.081 -13.996 1.00 95.19 80 HIS A C 1
ATOM 635 O O . HIS A 1 80 ? 7.425 -11.622 -15.071 1.00 95.19 80 HIS A O 1
ATOM 641 N N . VAL A 1 81 ? 7.927 -9.778 -13.904 1.00 95.62 81 VAL A N 1
ATOM 642 C CA . VAL A 1 81 ? 7.857 -8.851 -15.023 1.00 95.62 81 VAL A CA 1
ATOM 643 C C . VAL A 1 81 ? 9.253 -8.320 -15.306 1.00 95.62 81 VAL A C 1
ATOM 645 O O . VAL A 1 81 ? 9.872 -7.683 -14.461 1.00 95.62 81 VAL A O 1
ATOM 648 N N . ASN A 1 82 ? 9.738 -8.564 -16.520 1.00 96.56 82 ASN A N 1
ATOM 649 C CA . ASN A 1 82 ? 10.942 -7.930 -17.031 1.00 96.56 82 ASN A CA 1
ATOM 650 C C . ASN A 1 82 ? 10.554 -6.627 -17.739 1.00 96.56 82 ASN A C 1
ATOM 652 O O . ASN A 1 82 ? 9.936 -6.666 -18.808 1.00 96.56 82 ASN A O 1
ATOM 656 N N . VAL A 1 83 ? 10.890 -5.492 -17.131 1.00 96.50 83 VAL A N 1
ATOM 657 C CA . VAL A 1 83 ? 10.722 -4.167 -17.735 1.00 96.50 83 VAL A CA 1
ATOM 658 C C . VAL A 1 83 ? 11.968 -3.854 -18.549 1.00 96.50 83 VAL A C 1
ATOM 660 O O . VAL A 1 83 ? 13.078 -3.882 -18.023 1.00 96.50 83 VAL A O 1
ATOM 663 N N . ARG A 1 84 ? 11.783 -3.576 -19.838 1.00 96.12 84 ARG A N 1
ATOM 664 C CA . ARG A 1 84 ? 12.877 -3.388 -20.790 1.00 96.12 84 ARG A CA 1
ATOM 665 C C . ARG A 1 84 ? 12.561 -2.311 -21.812 1.00 96.12 84 ARG A C 1
ATOM 667 O O . ARG A 1 84 ? 11.404 -2.079 -22.166 1.00 96.12 84 ARG A O 1
ATOM 674 N N . GLU A 1 85 ? 13.617 -1.716 -22.330 1.00 97.00 85 GLU A N 1
ATOM 675 C CA . GLU A 1 85 ? 13.559 -0.802 -23.459 1.00 97.00 85 GLU A CA 1
ATOM 676 C C . GLU A 1 85 ? 13.455 -1.587 -24.770 1.00 97.00 85 GLU A C 1
ATOM 678 O O . GLU A 1 85 ? 14.087 -2.632 -24.949 1.00 97.00 85 GLU A O 1
ATOM 683 N N . VAL A 1 86 ? 12.61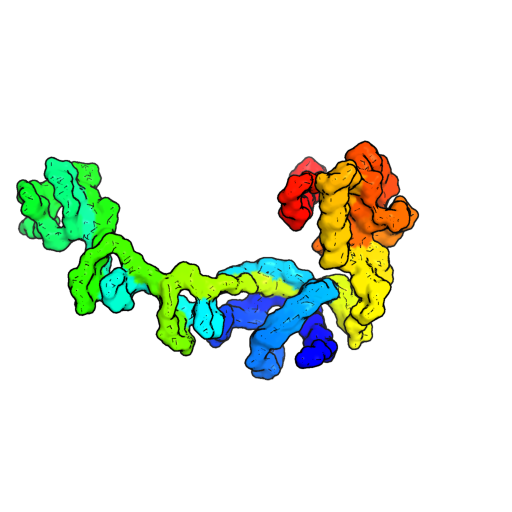8 -1.103 -25.685 1.00 97.38 86 VAL A N 1
ATOM 684 C CA . VAL A 1 86 ? 12.397 -1.712 -26.995 1.00 97.38 86 VAL A CA 1
ATOM 685 C C . VAL A 1 86 ? 12.348 -0.660 -28.096 1.00 97.38 86 VAL A C 1
ATOM 687 O O . VAL A 1 86 ? 11.997 0.503 -27.893 1.00 97.38 86 VAL A O 1
ATOM 690 N N . CYS A 1 87 ? 12.669 -1.093 -29.309 1.00 97.69 87 CYS A N 1
ATOM 691 C CA . CYS A 1 87 ? 12.577 -0.277 -30.503 1.00 97.69 87 CYS A CA 1
ATOM 692 C C . CYS A 1 87 ? 11.143 0.213 -30.734 1.00 97.69 87 CYS A C 1
ATOM 694 O O . CYS A 1 87 ? 10.211 -0.590 -30.832 1.00 97.69 87 CYS A O 1
ATOM 696 N N . ILE A 1 88 ? 10.986 1.522 -30.945 1.00 96.81 88 ILE A N 1
ATOM 697 C CA . ILE A 1 88 ? 9.686 2.146 -31.233 1.00 96.81 88 ILE A CA 1
ATOM 698 C C . ILE A 1 88 ? 9.038 1.623 -32.528 1.00 96.81 88 ILE A C 1
ATOM 700 O O . ILE A 1 88 ? 7.819 1.660 -32.670 1.00 96.81 88 ILE A O 1
ATOM 704 N N . SER A 1 89 ? 9.847 1.110 -33.466 1.00 97.25 89 SER A N 1
ATOM 705 C CA . SER A 1 89 ? 9.391 0.630 -34.778 1.00 97.25 89 SER A CA 1
ATOM 706 C C . SER A 1 89 ? 9.004 -0.852 -34.774 1.00 97.25 89 SER A C 1
ATOM 708 O O . SER A 1 89 ? 7.917 -1.194 -35.228 1.00 97.25 89 SER A O 1
ATOM 710 N N . CYS A 1 90 ? 9.862 -1.744 -34.259 1.00 96.94 90 CYS A N 1
ATOM 711 C CA . CYS A 1 90 ? 9.644 -3.199 -34.339 1.00 96.94 90 CYS A CA 1
ATOM 712 C C . CYS A 1 90 ? 9.433 -3.899 -32.985 1.00 96.94 90 CYS A C 1
ATOM 714 O O . CYS A 1 90 ? 9.201 -5.106 -32.958 1.00 96.94 90 CYS A O 1
ATOM 716 N N . LYS A 1 91 ? 9.521 -3.169 -31.863 1.00 96.12 91 LYS A N 1
ATOM 717 C CA . LYS A 1 91 ? 9.423 -3.699 -30.487 1.00 96.12 91 LYS A CA 1
ATOM 718 C C . LYS A 1 91 ? 10.487 -4.744 -30.121 1.00 96.12 91 LYS A C 1
ATOM 720 O O . LYS A 1 91 ? 10.317 -5.485 -29.153 1.00 96.12 91 LYS A O 1
ATOM 725 N N . SER A 1 92 ? 11.589 -4.815 -30.869 1.00 97.25 92 SER A N 1
ATOM 726 C CA . SER A 1 92 ? 12.756 -5.599 -30.460 1.00 97.25 92 SER A CA 1
ATOM 727 C C . SER A 1 92 ? 13.495 -4.918 -29.311 1.00 97.25 92 SER A C 1
ATOM 729 O O . SER A 1 92 ? 13.658 -3.701 -29.322 1.00 97.25 92 SER A O 1
ATOM 731 N N . ALA A 1 93 ? 13.980 -5.708 -28.355 1.00 96.69 93 ALA A N 1
ATOM 732 C CA . ALA A 1 93 ? 14.869 -5.245 -27.289 1.00 96.69 93 ALA A CA 1
ATOM 733 C C . ALA A 1 93 ? 16.344 -5.165 -27.733 1.00 96.69 93 ALA A C 1
ATOM 735 O O . ALA A 1 93 ? 17.202 -4.770 -26.952 1.00 96.69 93 ALA A O 1
ATOM 736 N N . HIS A 1 94 ? 16.657 -5.562 -28.972 1.00 97.62 94 HIS A N 1
ATOM 737 C CA . HIS A 1 94 ? 18.007 -5.521 -29.529 1.00 97.62 94 HIS A CA 1
ATOM 738 C C . HIS A 1 94 ? 18.321 -4.103 -30.029 1.00 97.62 94 HIS A C 1
ATOM 740 O O . HIS A 1 94 ? 18.272 -3.803 -31.226 1.00 97.62 94 HIS A O 1
ATOM 746 N N . ILE A 1 95 ? 18.541 -3.204 -29.071 1.00 97.12 95 ILE A N 1
ATOM 747 C CA . ILE A 1 95 ? 18.852 -1.794 -29.299 1.00 97.12 95 ILE A CA 1
ATOM 748 C C . ILE A 1 95 ? 20.237 -1.469 -28.737 1.00 97.12 95 ILE A C 1
ATOM 750 O O . ILE A 1 95 ? 20.657 -2.036 -27.731 1.00 97.12 95 ILE A O 1
ATOM 754 N N . GLU A 1 96 ? 20.937 -0.560 -29.399 1.00 96.00 96 GLU A N 1
ATOM 755 C CA . GLU A 1 96 ? 22.242 -0.049 -28.991 1.00 96.00 96 GLU A CA 1
ATOM 756 C C . GLU A 1 96 ? 22.130 1.448 -28.702 1.00 96.00 96 GLU A C 1
ATOM 758 O O . GLU A 1 96 ? 21.582 2.205 -29.508 1.00 96.00 96 GLU A O 1
ATOM 763 N N . GLU A 1 97 ? 22.655 1.869 -27.554 1.00 95.38 97 GLU A N 1
ATOM 764 C CA . GLU A 1 97 ? 22.750 3.272 -27.165 1.00 95.38 97 GLU A CA 1
ATOM 765 C C . GLU A 1 97 ? 24.026 3.904 -27.745 1.00 95.38 97 GLU A C 1
ATOM 767 O O . GLU A 1 97 ? 25.136 3.397 -27.587 1.00 95.38 97 GLU A O 1
ATOM 772 N N . ILE A 1 98 ? 23.869 5.039 -28.421 1.00 93.81 98 ILE A N 1
ATOM 773 C CA . ILE A 1 98 ? 24.918 5.753 -29.144 1.00 93.81 98 ILE A CA 1
ATOM 774 C C . ILE A 1 98 ? 24.963 7.203 -28.654 1.00 93.81 98 ILE A C 1
ATOM 776 O O . ILE A 1 98 ? 24.020 7.960 -28.899 1.00 93.81 98 ILE A O 1
ATOM 780 N N . PRO A 1 99 ? 26.071 7.647 -28.039 1.00 93.62 99 PRO A N 1
ATOM 781 C CA . PRO A 1 99 ? 26.212 9.032 -27.615 1.00 93.62 99 PRO A CA 1
ATOM 782 C C . PRO A 1 99 ? 26.120 10.015 -28.778 1.00 93.62 99 PRO A C 1
ATOM 784 O O . PRO A 1 99 ? 26.679 9.786 -29.858 1.00 93.62 99 PRO A O 1
ATOM 787 N N . LEU A 1 100 ? 25.454 11.139 -28.538 1.00 94.31 100 LEU A N 1
ATOM 788 C CA . LEU A 1 100 ? 25.462 12.284 -29.436 1.00 94.31 100 LEU A CA 1
ATOM 789 C C . LEU A 1 100 ? 26.591 13.232 -29.039 1.00 94.31 100 LEU A C 1
ATOM 791 O O . LEU A 1 100 ? 26.852 13.440 -27.860 1.00 94.31 100 LEU A O 1
ATOM 795 N N . ILE A 1 101 ? 27.242 13.827 -30.031 1.00 95.00 101 ILE A N 1
ATOM 796 C CA . ILE A 1 101 ? 28.180 14.931 -29.851 1.00 95.00 101 ILE A CA 1
ATOM 797 C C . ILE A 1 101 ? 27.543 16.179 -30.438 1.00 95.00 101 ILE A C 1
ATOM 799 O O . ILE A 1 101 ? 27.099 16.161 -31.589 1.00 95.00 101 ILE A O 1
ATOM 803 N N . HIS A 1 102 ? 27.563 17.268 -29.677 1.00 95.94 102 HIS A N 1
ATOM 804 C CA . HIS A 1 102 ? 27.236 18.594 -30.178 1.00 95.94 102 HIS A CA 1
ATOM 805 C C . HIS A 1 102 ? 28.498 19.458 -30.240 1.00 95.94 102 HIS A C 1
ATOM 807 O O . HIS A 1 102 ? 29.161 19.718 -29.242 1.00 95.94 102 HIS A O 1
ATOM 813 N N . HIS A 1 103 ? 28.861 19.877 -31.453 1.00 96.31 103 HIS A N 1
ATOM 814 C CA . HIS A 1 103 ? 30.027 20.719 -31.708 1.00 96.31 103 HIS A CA 1
ATOM 815 C C . HIS A 1 103 ? 29.648 22.200 -31.609 1.00 96.31 103 HIS A C 1
ATOM 817 O O . HIS A 1 103 ? 28.918 22.713 -32.464 1.00 96.31 103 HIS A O 1
ATOM 823 N N . PHE A 1 104 ? 30.199 22.905 -30.619 1.00 95.88 104 PHE A N 1
ATOM 824 C CA . PHE A 1 104 ? 29.787 24.270 -30.275 1.00 95.88 104 PHE A CA 1
ATOM 825 C C . PHE A 1 104 ? 30.022 25.273 -31.400 1.00 95.88 104 PHE A C 1
ATOM 827 O O . PHE A 1 104 ? 29.180 26.129 -31.662 1.00 95.88 104 PHE A O 1
ATOM 834 N N . ARG A 1 105 ? 31.144 25.150 -32.120 1.00 94.06 105 ARG A N 1
ATOM 835 C CA . ARG A 1 105 ? 31.531 26.134 -33.139 1.00 94.06 105 ARG A CA 1
ATOM 836 C C . ARG A 1 105 ? 30.572 26.188 -34.330 1.00 94.06 105 ARG A C 1
ATOM 838 O O . ARG A 1 105 ? 30.391 27.256 -34.905 1.00 94.06 105 ARG A O 1
ATOM 845 N N . CYS A 1 106 ? 29.999 25.056 -34.747 1.00 95.81 106 CYS A N 1
ATOM 846 C CA . CYS A 1 106 ? 29.138 24.993 -35.940 1.00 95.81 106 CYS A CA 1
ATOM 847 C C . CYS A 1 106 ? 27.706 24.503 -35.667 1.00 95.81 106 CYS A C 1
ATOM 849 O O . CYS A 1 106 ? 26.931 24.342 -36.622 1.00 95.81 106 CYS A O 1
ATOM 851 N N . GLY A 1 107 ? 27.387 24.203 -34.403 1.00 94.75 107 GLY A N 1
ATOM 852 C CA . GLY A 1 107 ? 26.087 23.715 -33.938 1.00 94.75 107 GLY A CA 1
ATOM 853 C C . GLY A 1 107 ? 25.676 22.351 -34.498 1.00 94.75 107 GLY A C 1
ATOM 854 O O . GLY A 1 107 ? 24.488 22.058 -34.562 1.00 94.75 107 GLY A O 1
ATOM 855 N N . TYR A 1 108 ? 26.615 21.536 -34.995 1.00 95.75 108 TYR A N 1
ATOM 856 C CA . TYR A 1 108 ? 26.269 20.208 -35.512 1.00 95.75 108 TYR A CA 1
ATOM 857 C C . TYR A 1 108 ? 26.082 19.234 -34.352 1.00 95.75 108 TYR A C 1
ATOM 859 O O . TYR A 1 108 ? 26.978 19.121 -33.516 1.00 95.75 108 TYR A O 1
ATOM 867 N N . VAL A 1 109 ? 24.952 18.527 -34.346 1.00 94.19 109 VAL A N 1
ATOM 868 C CA . VAL A 1 109 ? 24.648 17.449 -33.403 1.00 94.19 109 VAL A CA 1
ATOM 869 C C . VAL A 1 109 ? 24.515 16.155 -34.187 1.00 94.19 109 VAL A C 1
ATOM 871 O O . VAL A 1 109 ? 23.741 16.092 -35.142 1.00 94.19 109 VAL A O 1
ATOM 874 N N . GLY A 1 110 ? 25.264 15.130 -33.803 1.00 91.69 110 GLY A N 1
ATOM 875 C CA . GLY A 1 110 ? 25.205 13.837 -34.474 1.00 91.69 110 GLY A CA 1
ATOM 876 C C . GLY A 1 110 ? 25.779 12.712 -33.623 1.00 91.69 110 GLY A C 1
ATOM 877 O O . GLY A 1 110 ? 26.429 12.977 -32.611 1.00 91.69 110 GLY A O 1
ATOM 878 N N . PRO A 1 111 ? 25.542 11.451 -34.006 1.00 91.56 111 PRO A N 1
ATOM 879 C CA . PRO A 1 111 ? 26.078 10.306 -33.291 1.00 91.56 111 PRO A CA 1
ATOM 880 C C . PRO A 1 111 ? 27.604 10.258 -33.360 1.00 91.56 111 PRO A C 1
ATOM 882 O O . PRO A 1 111 ? 28.220 10.599 -34.371 1.00 91.56 111 PRO A O 1
ATOM 885 N N . ILE A 1 112 ? 28.210 9.782 -32.276 1.00 91.81 112 ILE A N 1
ATOM 886 C CA . ILE A 1 112 ? 29.657 9.781 -32.049 1.00 91.81 112 ILE A CA 1
ATOM 887 C C . ILE A 1 112 ? 30.474 9.099 -33.153 1.00 91.81 112 ILE A C 1
ATOM 889 O O . ILE A 1 112 ? 31.610 9.498 -33.393 1.00 91.81 112 ILE A O 1
ATOM 893 N N . HIS A 1 113 ? 29.912 8.103 -33.843 1.00 89.50 113 HIS A N 1
ATOM 894 C CA . HIS A 1 113 ? 30.600 7.380 -34.914 1.00 89.50 113 HIS A CA 1
ATOM 895 C C . HIS A 1 113 ? 30.803 8.221 -36.185 1.00 89.50 113 HIS A C 1
ATOM 897 O O . HIS A 1 113 ? 31.696 7.909 -36.962 1.00 89.50 113 HIS A O 1
ATOM 903 N N . LEU A 1 114 ? 30.029 9.297 -36.387 1.00 91.12 114 LEU A N 1
ATOM 904 C CA . LEU A 1 114 ? 30.258 10.246 -37.488 1.00 91.12 114 LEU A CA 1
ATOM 905 C C . LEU A 1 114 ? 31.416 11.212 -37.205 1.00 91.12 114 LEU A C 1
ATOM 907 O O . LEU A 1 114 ? 31.851 11.934 -38.098 1.00 91.12 114 LEU A O 1
ATOM 911 N N . PHE A 1 115 ? 31.898 11.257 -35.962 1.00 92.62 115 PHE A N 1
ATOM 912 C CA . PHE A 1 115 ? 33.024 12.085 -35.559 1.00 92.62 115 PHE A CA 1
ATOM 913 C C . PHE A 1 115 ? 34.298 11.239 -35.547 1.00 92.62 115 PHE A C 1
ATOM 915 O O . PHE A 1 115 ? 34.738 10.761 -34.495 1.00 92.62 115 PHE A O 1
ATOM 922 N N . GLU A 1 116 ? 34.873 11.041 -36.732 1.00 89.94 116 GLU A N 1
ATOM 923 C CA . GLU A 1 116 ? 36.086 10.245 -36.928 1.00 89.94 116 GLU A CA 1
ATOM 924 C C . GLU A 1 116 ? 37.242 10.741 -36.050 1.00 89.94 116 GLU A C 1
ATOM 926 O O . GLU A 1 116 ? 37.397 11.943 -35.806 1.00 89.94 116 GLU A O 1
ATOM 931 N N . ARG A 1 117 ? 38.063 9.801 -35.569 1.00 89.81 117 ARG A N 1
ATOM 932 C CA . ARG A 1 117 ? 39.285 10.113 -34.822 1.00 89.81 117 ARG A CA 1
ATOM 933 C C . ARG A 1 117 ? 40.443 10.327 -35.789 1.00 89.81 117 ARG A C 1
ATOM 935 O O . ARG A 1 117 ? 40.653 9.514 -36.683 1.00 89.81 117 ARG A O 1
ATOM 942 N N . ASP A 1 118 ? 41.215 11.384 -35.571 1.00 84.44 118 ASP A N 1
ATOM 943 C CA . ASP A 1 118 ? 42.501 11.568 -36.239 1.00 84.44 118 ASP A CA 1
ATOM 944 C C . ASP A 1 118 ? 43.600 10.678 -35.621 1.00 84.44 118 ASP A C 1
ATOM 946 O O . ASP A 1 118 ? 43.394 10.019 -34.600 1.00 84.44 118 ASP A O 1
ATOM 950 N N . GLU A 1 119 ? 44.789 10.669 -36.232 1.00 81.06 119 GLU A N 1
ATOM 951 C CA . GLU A 1 119 ? 45.953 9.882 -35.781 1.00 81.06 119 GLU A CA 1
ATOM 952 C C . GLU A 1 119 ? 46.380 10.183 -34.334 1.00 81.06 119 GLU A C 1
ATOM 954 O O . GLU A 1 119 ? 47.032 9.363 -33.691 1.00 81.06 119 GLU A O 1
ATOM 959 N N . LYS A 1 120 ? 46.013 11.359 -33.808 1.00 79.88 120 LYS A N 1
ATOM 960 C CA . LYS A 1 120 ? 46.308 11.798 -32.437 1.00 79.88 120 LYS A CA 1
ATOM 961 C C . LYS A 1 120 ? 45.143 11.529 -31.475 1.00 79.88 120 LYS A C 1
ATOM 963 O O . LYS A 1 120 ? 45.244 11.854 -30.295 1.00 79.88 120 LYS A O 1
ATOM 968 N N . GLY A 1 121 ? 44.055 10.926 -31.960 1.00 80.81 121 GLY A N 1
ATOM 969 C CA . GLY A 1 121 ? 42.879 10.533 -31.187 1.00 80.81 121 GLY A CA 1
ATOM 970 C C . GLY A 1 121 ? 41.794 11.606 -31.054 1.00 80.81 121 GLY A C 1
ATOM 971 O O . GLY A 1 121 ? 40.755 11.309 -30.449 1.00 80.81 121 GLY A O 1
ATOM 972 N N . ALA A 1 122 ? 41.995 12.806 -31.617 1.00 85.56 122 ALA A N 1
ATOM 973 C CA . ALA A 1 122 ? 41.032 13.907 -31.576 1.00 85.56 122 ALA A CA 1
ATOM 974 C C . ALA A 1 122 ? 39.896 13.675 -32.578 1.00 85.56 122 ALA A C 1
ATOM 976 O O . ALA A 1 122 ? 40.121 13.180 -33.682 1.00 85.56 122 ALA A O 1
ATOM 977 N N . ARG A 1 123 ? 38.665 14.034 -32.204 1.00 91.38 123 ARG A N 1
ATOM 978 C CA . ARG A 1 123 ? 37.494 13.850 -33.072 1.00 91.38 123 ARG A CA 1
ATOM 979 C C . ARG A 1 123 ? 37.345 15.006 -34.056 1.00 91.38 123 ARG A C 1
ATOM 981 O O . ARG A 1 123 ? 37.677 16.143 -33.723 1.00 91.38 123 ARG A O 1
ATOM 988 N N . ARG A 1 124 ? 36.808 14.745 -35.250 1.00 94.00 124 ARG A N 1
ATOM 989 C CA . ARG A 1 124 ? 36.521 15.782 -36.257 1.00 94.00 124 ARG A CA 1
ATOM 990 C C . ARG A 1 124 ? 35.034 15.913 -36.536 1.00 94.00 124 ARG A C 1
ATOM 992 O O . ARG A 1 124 ? 34.325 14.923 -36.656 1.00 94.00 124 ARG A O 1
ATOM 999 N N . CYS A 1 125 ? 34.562 17.152 -36.645 1.00 94.44 125 CYS A N 1
ATOM 1000 C CA . CYS A 1 125 ? 33.177 17.430 -37.001 1.00 94.44 125 CYS A CA 1
ATOM 1001 C C . CYS A 1 125 ? 32.926 17.090 -38.481 1.00 94.44 125 CYS A C 1
ATOM 1003 O O . CYS A 1 125 ? 33.593 17.679 -39.332 1.00 94.44 125 CYS A O 1
ATOM 1005 N N . PRO A 1 126 ? 31.921 16.267 -38.828 1.00 94.50 126 PRO A N 1
ATOM 1006 C CA . PRO A 1 126 ? 31.632 15.936 -40.227 1.00 94.50 126 PRO A CA 1
ATOM 1007 C C . PRO A 1 126 ? 31.047 17.118 -41.024 1.00 94.50 126 PRO A C 1
ATOM 1009 O O . PRO A 1 126 ? 31.044 17.093 -42.248 1.00 94.50 126 PRO A O 1
ATOM 1012 N N . LYS A 1 127 ? 30.547 18.170 -40.353 1.00 94.75 127 LYS A N 1
ATOM 1013 C CA . LYS A 1 127 ? 29.956 19.356 -41.005 1.00 94.75 127 LYS A CA 1
ATOM 1014 C C . LYS A 1 127 ? 30.991 20.403 -41.420 1.00 94.75 127 LYS A C 1
ATOM 1016 O O . LYS A 1 127 ? 30.796 21.085 -42.419 1.00 94.75 127 LYS A O 1
ATOM 1021 N N . CYS A 1 128 ? 32.029 20.613 -40.613 1.00 94.44 128 CYS A N 1
ATOM 1022 C CA . CYS A 1 128 ? 32.975 21.717 -40.818 1.00 94.44 128 CYS A CA 1
ATOM 1023 C C . CYS A 1 128 ? 34.443 21.317 -40.645 1.00 94.44 128 CYS A C 1
ATOM 1025 O O . CYS A 1 128 ? 35.297 22.198 -40.578 1.00 94.44 128 CYS A O 1
ATOM 1027 N N . GLU A 1 129 ? 34.715 20.021 -40.457 1.00 91.75 129 GLU A N 1
ATOM 1028 C CA . GLU A 1 129 ? 36.047 19.418 -40.272 1.00 91.75 129 GLU A CA 1
ATOM 1029 C C . GLU A 1 129 ? 36.853 19.953 -39.073 1.00 91.75 129 GLU A C 1
ATOM 1031 O O . GLU A 1 129 ? 38.028 19.616 -38.882 1.00 91.75 129 GLU A O 1
ATOM 1036 N N . GLY A 1 130 ? 36.204 20.762 -38.230 1.00 91.06 130 GLY A N 1
ATOM 1037 C CA . GLY A 1 130 ? 36.771 21.320 -37.010 1.00 91.06 130 GLY A CA 1
ATOM 1038 C C . GLY A 1 130 ? 37.150 20.217 -36.029 1.00 91.06 130 GLY A C 1
ATOM 1039 O O . GLY A 1 130 ? 36.455 19.204 -35.934 1.00 91.06 130 GLY A O 1
ATOM 1040 N N . LYS A 1 131 ? 38.259 20.411 -35.314 1.00 91.88 131 LYS A N 1
ATOM 1041 C CA . LYS A 1 131 ? 38.723 19.487 -34.278 1.00 91.88 131 LYS A CA 1
ATOM 1042 C C . LYS A 1 131 ? 37.944 19.678 -32.980 1.00 91.88 131 LYS A C 1
ATOM 1044 O O . LYS A 1 131 ? 37.672 20.808 -32.589 1.00 91.88 131 LYS A O 1
ATOM 1049 N N . LEU A 1 132 ? 37.630 18.564 -32.329 1.00 90.94 132 LEU A N 1
ATOM 1050 C CA . LEU A 1 132 ? 37.012 18.477 -31.014 1.00 90.94 132 LEU A CA 1
ATOM 1051 C C . LEU A 1 132 ? 38.027 17.827 -30.068 1.00 90.94 132 LEU A C 1
ATOM 1053 O O . LEU A 1 132 ? 38.197 16.604 -30.089 1.00 90.94 132 LEU A O 1
ATOM 1057 N N . GLU A 1 133 ? 38.714 18.639 -29.267 1.00 88.19 133 GLU A N 1
ATOM 1058 C CA . GLU A 1 133 ? 39.749 18.168 -28.337 1.00 88.19 133 GLU A CA 1
ATOM 1059 C C . GLU A 1 133 ? 39.264 18.251 -26.883 1.00 88.19 133 GLU A C 1
ATOM 1061 O O . GLU A 1 133 ? 39.490 17.327 -26.103 1.00 88.19 133 GLU A O 1
ATOM 1066 N N . HIS A 1 134 ? 38.513 19.301 -26.538 1.00 89.75 134 HIS A N 1
ATOM 1067 C CA . HIS A 1 134 ? 38.134 19.608 -25.161 1.00 89.75 134 HIS A CA 1
ATOM 1068 C C . HIS A 1 134 ? 36.617 19.502 -24.952 1.00 89.75 134 HIS A C 1
ATOM 1070 O O . HIS A 1 134 ? 35.829 20.245 -25.546 1.00 89.75 134 HIS A O 1
ATOM 1076 N N . LEU A 1 135 ? 36.195 18.582 -24.080 1.00 90.00 135 LEU A N 1
ATOM 1077 C CA . LEU A 1 135 ? 34.809 18.495 -23.612 1.00 90.00 135 LEU A CA 1
ATOM 1078 C C . LEU A 1 135 ? 34.469 19.737 -22.768 1.00 90.00 135 LEU A C 1
ATOM 1080 O O . LEU A 1 135 ? 35.258 20.145 -21.921 1.00 90.00 135 LEU A O 1
ATOM 1084 N N . GLY A 1 136 ? 33.306 20.340 -23.000 1.00 91.12 136 GLY A N 1
ATOM 1085 C CA . GLY A 1 136 ? 32.846 21.559 -22.329 1.00 91.12 136 GLY A CA 1
ATOM 1086 C C . GLY A 1 136 ? 33.369 22.866 -22.936 1.00 91.12 136 GLY A C 1
ATOM 1087 O O . GLY A 1 136 ? 32.931 23.935 -22.520 1.00 91.12 136 GLY A O 1
ATOM 1088 N N . THR A 1 137 ? 34.266 22.818 -23.928 1.00 91.19 137 THR A N 1
ATOM 1089 C CA . THR A 1 137 ? 34.746 24.016 -24.653 1.00 91.19 137 THR A CA 1
ATOM 1090 C C . THR A 1 137 ? 34.622 23.882 -26.166 1.00 91.19 137 THR A C 1
ATOM 1092 O O . THR A 1 137 ? 34.190 24.827 -26.818 1.00 91.19 137 THR A O 1
ATOM 1095 N N . ASP A 1 138 ? 34.937 22.714 -26.726 1.00 91.00 138 ASP A N 1
ATOM 1096 C CA . ASP A 1 138 ? 34.764 22.459 -28.161 1.00 91.00 138 ASP A CA 1
ATOM 1097 C C . ASP A 1 138 ? 33.434 21.744 -28.438 1.00 91.00 138 ASP A C 1
ATOM 1099 O O . ASP A 1 138 ? 32.801 21.952 -29.477 1.00 91.00 138 ASP A O 1
ATOM 1103 N N . HIS A 1 139 ? 33.009 20.883 -27.511 1.00 93.69 139 HIS A N 1
ATOM 1104 C CA . HIS A 1 139 ? 31.815 20.057 -27.648 1.00 93.69 139 HIS A CA 1
ATOM 1105 C C . HIS A 1 139 ? 31.246 19.607 -26.304 1.00 93.69 139 HIS A C 1
ATOM 1107 O O . HIS A 1 139 ? 31.955 19.603 -25.299 1.00 93.69 139 HIS A O 1
ATOM 1113 N N . ASP A 1 140 ? 30.001 19.144 -26.307 1.00 95.12 140 ASP A N 1
ATOM 1114 C CA . ASP A 1 140 ? 29.379 18.395 -25.214 1.00 95.12 140 ASP A CA 1
ATOM 1115 C C . ASP A 1 140 ? 28.704 17.103 -25.711 1.00 95.12 140 ASP A C 1
ATOM 1117 O O . ASP A 1 140 ? 28.722 16.768 -26.902 1.00 95.12 140 ASP A O 1
ATOM 1121 N N . LEU A 1 141 ? 28.161 16.348 -24.752 1.00 92.69 141 LEU A N 1
ATOM 1122 C CA . LEU A 1 141 ? 27.372 15.139 -24.964 1.00 92.69 141 LEU A CA 1
ATOM 1123 C C . LEU A 1 141 ? 25.934 15.424 -24.504 1.00 92.69 141 LEU A C 1
ATOM 1125 O O . LEU A 1 141 ? 25.613 15.179 -23.341 1.00 92.69 141 LEU A O 1
ATOM 1129 N N . PRO A 1 142 ? 25.072 15.989 -25.369 1.00 91.94 142 PRO A N 1
ATOM 1130 C CA . PRO A 1 142 ? 23.735 16.443 -24.974 1.00 91.94 142 PRO A CA 1
ATOM 1131 C C . PRO A 1 142 ? 22.771 15.297 -24.637 1.00 91.94 142 PRO A C 1
ATOM 1133 O O . PRO A 1 142 ? 21.677 15.538 -24.135 1.00 91.94 142 PRO A O 1
ATOM 1136 N N . GLY A 1 143 ? 23.151 14.056 -24.933 1.00 91.50 143 GLY A N 1
ATOM 1137 C CA . GLY A 1 143 ? 22.368 12.866 -24.651 1.00 91.50 143 GLY A CA 1
ATOM 1138 C C . GLY A 1 143 ? 22.770 11.721 -25.564 1.00 91.50 143 GLY A C 1
ATOM 1139 O O . GLY A 1 143 ? 23.811 11.764 -26.228 1.00 91.50 143 GLY A O 1
ATOM 1140 N N . ASN A 1 144 ? 21.906 10.717 -25.619 1.00 92.38 144 ASN A N 1
ATOM 1141 C CA . ASN A 1 144 ? 22.112 9.524 -26.417 1.00 92.38 144 ASN A CA 1
ATOM 1142 C C . ASN A 1 144 ? 21.005 9.378 -27.461 1.00 92.38 144 ASN A C 1
ATOM 1144 O O . ASN A 1 144 ? 19.912 9.932 -27.347 1.00 92.38 144 ASN A O 1
ATOM 1148 N N . ASN A 1 145 ? 21.328 8.638 -28.506 1.00 93.69 145 ASN A N 1
ATOM 1149 C CA . ASN A 1 145 ? 20.405 8.170 -29.518 1.00 93.69 145 ASN A CA 1
ATOM 1150 C C . ASN A 1 145 ? 20.445 6.644 -29.518 1.00 93.69 145 ASN A C 1
ATOM 1152 O O . ASN A 1 145 ? 21.467 6.059 -29.184 1.00 93.69 145 ASN A O 1
ATOM 1156 N N . TYR A 1 146 ? 19.367 5.995 -29.919 1.00 95.44 146 TYR A N 1
ATOM 1157 C CA . TYR A 1 146 ? 19.260 4.545 -29.940 1.00 95.44 146 TYR A CA 1
ATOM 1158 C C . TYR A 1 146 ? 19.126 4.058 -31.370 1.00 95.44 146 TYR A C 1
ATOM 1160 O O . TYR A 1 146 ? 18.381 4.635 -32.165 1.00 95.44 146 TYR A O 1
ATOM 1168 N N . ASN A 1 147 ? 19.816 2.966 -31.679 1.00 95.62 147 ASN A N 1
ATOM 1169 C CA . ASN A 1 147 ? 19.684 2.257 -32.941 1.00 95.62 147 ASN A CA 1
ATOM 1170 C C . ASN A 1 147 ? 19.173 0.842 -32.690 1.00 95.62 147 ASN A C 1
ATOM 1172 O O . ASN A 1 147 ? 19.701 0.119 -31.851 1.00 95.62 147 ASN A O 1
ATOM 1176 N N . CYS A 1 148 ? 18.157 0.419 -33.435 1.00 97.50 148 CYS A N 1
ATOM 1177 C CA . CYS A 1 148 ? 17.713 -0.968 -33.407 1.00 97.50 148 CYS A CA 1
ATOM 1178 C C . CYS A 1 148 ? 18.564 -1.818 -34.345 1.00 97.50 148 CYS A C 1
ATOM 1180 O O . CYS A 1 148 ? 18.603 -1.556 -35.545 1.00 97.50 148 CYS A O 1
ATOM 1182 N N . LEU A 1 149 ? 19.165 -2.878 -33.814 1.00 97.19 149 LEU A N 1
ATOM 1183 C CA . LEU A 1 149 ? 20.025 -3.786 -34.570 1.00 97.19 149 LEU A CA 1
ATOM 1184 C C . LEU A 1 149 ? 19.236 -4.783 -35.438 1.00 97.19 149 LEU A C 1
ATOM 1186 O O . LEU A 1 149 ? 19.810 -5.409 -36.323 1.00 97.19 149 LEU A O 1
ATOM 1190 N N . ASP A 1 150 ? 17.919 -4.891 -35.235 1.00 97.81 150 ASP A N 1
ATOM 1191 C CA . ASP A 1 150 ? 17.056 -5.780 -36.025 1.00 97.81 150 ASP A CA 1
ATOM 1192 C C . ASP A 1 150 ? 16.377 -5.074 -37.212 1.00 97.81 150 ASP A C 1
ATOM 1194 O O . ASP A 1 1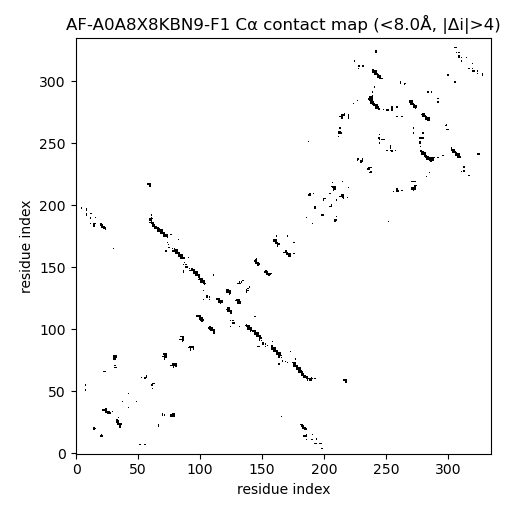50 ? 16.115 -5.704 -38.235 1.00 97.81 150 ASP A O 1
ATOM 1198 N N . CYS A 1 151 ? 16.052 -3.779 -37.092 1.00 97.50 151 CYS A N 1
ATOM 1199 C CA . CYS A 1 151 ? 15.339 -3.030 -38.143 1.00 97.50 151 CYS A CA 1
ATOM 1200 C C . CYS A 1 151 ? 16.022 -1.729 -38.589 1.00 97.50 151 CYS A C 1
ATOM 1202 O O . CYS A 1 151 ? 15.482 -1.029 -39.443 1.00 97.50 151 CYS A O 1
ATOM 1204 N N . ASN A 1 152 ? 17.188 -1.397 -38.027 1.00 96.12 152 ASN A N 1
ATOM 1205 C CA . ASN A 1 152 ? 17.970 -0.187 -38.311 1.00 96.12 152 ASN A CA 1
ATOM 1206 C C . ASN A 1 152 ? 17.250 1.147 -38.029 1.00 96.12 152 ASN A C 1
ATOM 1208 O O . ASN A 1 152 ? 17.708 2.201 -38.468 1.00 96.12 152 ASN A O 1
ATOM 1212 N N . ALA A 1 153 ? 16.135 1.131 -37.291 1.00 96.12 153 ALA A N 1
ATOM 1213 C CA . ALA A 1 153 ? 15.472 2.355 -36.850 1.00 96.12 153 ALA A CA 1
ATOM 1214 C C . ALA A 1 153 ? 16.352 3.125 -35.854 1.00 96.12 153 ALA A C 1
ATOM 1216 O O . ALA A 1 153 ? 16.972 2.514 -34.983 1.00 96.12 153 ALA A O 1
ATOM 1217 N N . SER A 1 154 ? 16.346 4.455 -35.960 1.00 93.31 154 SER A N 1
ATOM 1218 C CA . SER A 1 154 ? 17.100 5.369 -35.099 1.00 93.31 154 SER A CA 1
ATOM 1219 C C . SER A 1 154 ? 16.149 6.323 -34.374 1.00 93.31 154 SER A C 1
ATOM 1221 O O . SER A 1 154 ? 15.260 6.893 -35.011 1.00 93.31 154 SER A O 1
ATOM 1223 N N . PHE A 1 155 ? 16.274 6.455 -33.054 1.00 94.62 155 PHE A N 1
ATOM 1224 C CA . PHE A 1 155 ? 15.325 7.193 -32.209 1.00 94.62 155 PHE A CA 1
ATOM 1225 C C . PHE A 1 155 ? 15.956 7.616 -30.877 1.00 94.62 155 PHE A C 1
ATOM 1227 O O . PHE A 1 155 ? 16.826 6.936 -30.355 1.00 94.62 155 PHE A O 1
ATOM 1234 N N . GLN A 1 156 ? 15.497 8.720 -30.285 1.00 91.69 156 GLN A N 1
ATOM 1235 C CA . GLN A 1 156 ? 16.100 9.263 -29.055 1.00 91.69 156 GLN A CA 1
ATOM 1236 C C . GLN A 1 156 ? 15.566 8.631 -27.767 1.00 91.69 156 GLN A C 1
ATOM 1238 O O . GLN A 1 156 ? 16.283 8.569 -26.775 1.00 91.69 156 GLN A O 1
ATOM 1243 N N . VAL A 1 157 ? 14.309 8.186 -27.776 1.00 94.31 157 VAL A N 1
ATOM 1244 C CA . VAL A 1 157 ? 13.636 7.630 -26.599 1.00 94.31 157 VAL A CA 1
ATOM 1245 C C . VAL A 1 157 ? 13.096 6.250 -26.970 1.00 94.31 157 VAL A C 1
ATOM 1247 O O . VAL A 1 157 ? 12.221 6.177 -27.840 1.00 94.31 157 VAL A O 1
ATOM 1250 N N . PRO A 1 158 ? 13.626 5.158 -26.391 1.00 95.69 158 PRO A N 1
ATOM 1251 C CA . PRO A 1 158 ? 13.050 3.835 -26.577 1.00 95.69 158 PRO A CA 1
ATOM 1252 C C . PRO A 1 158 ? 11.665 3.752 -25.936 1.00 95.69 158 PRO A C 1
ATOM 1254 O O . PRO A 1 158 ? 11.358 4.450 -24.969 1.00 95.69 158 PRO A O 1
ATOM 1257 N N . ASP A 1 159 ? 10.834 2.846 -26.445 1.00 96.06 159 ASP A N 1
ATOM 1258 C CA . ASP A 1 159 ? 9.602 2.497 -25.748 1.00 96.06 159 ASP A CA 1
ATOM 1259 C C . ASP A 1 159 ? 9.922 1.591 -24.559 1.00 96.06 159 ASP A C 1
ATOM 1261 O O . ASP A 1 159 ? 10.779 0.714 -24.649 1.00 96.06 159 ASP A O 1
ATOM 1265 N N . VAL A 1 160 ? 9.177 1.741 -23.463 1.00 96.44 160 VAL A N 1
ATOM 1266 C CA . VAL A 1 160 ? 9.284 0.847 -22.304 1.00 96.44 160 VAL A CA 1
ATOM 1267 C C . VAL A 1 160 ? 8.190 -0.216 -22.370 1.00 96.44 160 VAL A C 1
ATOM 1269 O O . VAL A 1 160 ? 6.991 0.064 -22.246 1.00 96.44 160 VAL A O 1
ATOM 1272 N N . GLU A 1 161 ? 8.612 -1.463 -22.542 1.00 96.31 161 GLU A N 1
ATOM 1273 C CA . GLU A 1 161 ? 7.757 -2.645 -22.544 1.00 96.31 161 GLU A CA 1
ATOM 1274 C C . GLU A 1 161 ? 7.967 -3.454 -21.261 1.00 96.31 161 GLU A C 1
ATOM 1276 O O . GLU A 1 161 ? 9.054 -3.521 -20.694 1.00 96.31 161 GLU A O 1
ATOM 1281 N N . ALA A 1 162 ? 6.911 -4.125 -20.829 1.00 97.25 162 ALA A N 1
ATOM 1282 C CA . ALA A 1 162 ? 6.952 -5.157 -19.822 1.00 97.25 162 ALA A CA 1
ATOM 1283 C C . ALA A 1 162 ? 6.676 -6.530 -20.448 1.00 97.25 162 ALA A C 1
ATOM 1285 O O . ALA A 1 162 ? 5.618 -6.75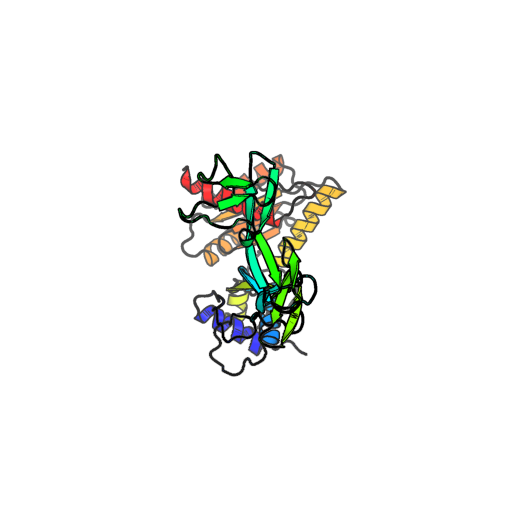1 -21.043 1.00 97.25 162 ALA A O 1
ATOM 1286 N N . LEU A 1 163 ? 7.612 -7.466 -20.280 1.00 97.38 163 LEU A N 1
ATOM 1287 C CA . LEU A 1 163 ? 7.447 -8.875 -20.630 1.00 97.38 163 LEU A CA 1
ATOM 1288 C C . LEU A 1 163 ? 7.200 -9.691 -19.359 1.00 97.38 163 LEU A C 1
ATOM 1290 O O . LEU A 1 163 ? 8.067 -9.772 -18.490 1.00 97.38 163 LEU A O 1
ATOM 1294 N N . CYS A 1 164 ? 6.047 -10.352 -19.265 1.00 96.94 164 CYS A N 1
ATOM 1295 C CA . CYS A 1 164 ? 5.811 -11.299 -18.181 1.00 96.94 164 CYS A CA 1
ATOM 1296 C C . CYS A 1 164 ? 6.578 -12.600 -18.430 1.00 96.94 164 CYS A C 1
ATOM 1298 O O . CYS A 1 164 ? 6.321 -13.299 -19.406 1.00 96.94 164 CYS A O 1
ATOM 1300 N N . LEU A 1 165 ? 7.470 -12.967 -17.517 1.00 95.94 165 LEU A N 1
ATOM 1301 C CA . LEU A 1 165 ? 8.254 -14.197 -17.603 1.00 95.94 165 LEU A CA 1
ATOM 1302 C C . LEU A 1 165 ? 7.416 -15.448 -17.293 1.00 95.94 165 LEU A C 1
ATOM 1304 O O . LEU A 1 165 ? 7.790 -16.545 -17.697 1.00 95.94 165 LEU A O 1
ATOM 1308 N N . SER A 1 166 ? 6.262 -15.293 -16.634 1.00 95.25 166 SER A N 1
ATOM 1309 C CA . SER A 1 166 ? 5.350 -16.406 -16.336 1.00 95.25 166 SER A CA 1
ATOM 1310 C C . SER A 1 166 ? 4.392 -16.735 -17.483 1.00 95.25 166 SER A C 1
ATOM 1312 O O . SER A 1 166 ? 4.232 -17.903 -17.813 1.00 95.25 166 SER A O 1
ATOM 1314 N N . CYS A 1 167 ? 3.747 -15.736 -18.103 1.00 96.19 167 CYS A N 1
ATOM 1315 C CA . CYS A 1 167 ? 2.753 -15.967 -19.168 1.00 96.19 167 CYS A CA 1
ATOM 1316 C C . CYS A 1 167 ? 3.194 -15.503 -20.565 1.00 96.19 167 CYS A C 1
ATOM 1318 O O . CYS A 1 167 ? 2.429 -15.637 -21.517 1.00 96.19 167 CYS A O 1
ATOM 1320 N N . GLN A 1 168 ? 4.397 -14.934 -20.698 1.00 97.19 168 GLN A N 1
ATOM 1321 C CA . GLN A 1 168 ? 4.983 -14.431 -21.951 1.00 97.19 168 GLN A CA 1
ATOM 1322 C C . GLN A 1 168 ? 4.215 -13.281 -22.623 1.00 97.19 168 GLN A C 1
ATOM 1324 O O . GLN A 1 168 ? 4.590 -12.829 -23.709 1.00 97.19 168 GLN A O 1
ATOM 1329 N N . LYS A 1 169 ? 3.161 -12.751 -21.986 1.00 96.94 169 LYS A N 1
ATOM 1330 C CA . LYS A 1 169 ? 2.432 -11.600 -22.518 1.00 96.94 169 LYS A CA 1
ATOM 1331 C C . LYS A 1 169 ? 3.259 -10.327 -22.366 1.00 96.94 169 LYS A C 1
ATOM 1333 O O . LYS A 1 169 ? 3.922 -10.110 -21.351 1.00 96.94 169 LYS A O 1
ATOM 1338 N N . ARG A 1 170 ? 3.173 -9.489 -23.394 1.00 96.19 170 ARG A N 1
ATOM 1339 C CA . ARG A 1 170 ? 3.778 -8.163 -23.450 1.00 96.19 170 ARG A CA 1
ATOM 1340 C C . ARG A 1 170 ? 2.729 -7.101 -23.134 1.00 96.19 170 ARG A C 1
ATOM 1342 O O . ARG A 1 170 ? 1.584 -7.211 -23.577 1.00 96.19 170 ARG A O 1
ATOM 1349 N N . SER A 1 171 ? 3.117 -6.081 -22.385 1.00 95.00 171 SER A N 1
ATOM 1350 C CA . SER A 1 171 ? 2.303 -4.898 -22.094 1.00 95.00 171 SER A CA 1
ATOM 1351 C C . SER A 1 171 ? 3.185 -3.654 -22.072 1.00 95.00 171 SER A C 1
ATOM 1353 O O . SER A 1 171 ? 4.398 -3.754 -21.940 1.00 95.00 171 SER A O 1
ATOM 1355 N N . GLN A 1 172 ? 2.599 -2.465 -22.183 1.00 93.75 172 GLN A N 1
ATOM 1356 C CA . GLN A 1 172 ? 3.352 -1.236 -21.918 1.00 93.75 172 GLN A CA 1
ATOM 1357 C C . GLN A 1 172 ? 3.767 -1.199 -20.443 1.00 93.75 172 GLN A C 1
ATOM 1359 O O . GLN A 1 172 ? 2.990 -1.635 -19.589 1.00 93.75 172 GLN A O 1
ATOM 1364 N N . GLY A 1 173 ? 4.954 -0.662 -20.140 1.00 90.00 173 GLY A N 1
ATOM 1365 C CA . GLY A 1 173 ? 5.451 -0.574 -18.760 1.00 90.00 173 GLY A CA 1
ATOM 1366 C C . GLY A 1 173 ? 4.507 0.186 -17.820 1.00 90.00 173 GLY A C 1
ATOM 1367 O O . GLY A 1 173 ? 4.357 -0.185 -16.662 1.00 90.00 173 GLY A O 1
ATOM 1368 N N . ILE A 1 174 ? 3.787 1.184 -18.342 1.00 92.38 174 ILE A N 1
ATOM 1369 C CA . ILE A 1 174 ? 2.798 1.967 -17.584 1.00 92.38 174 ILE A CA 1
ATOM 1370 C C . ILE A 1 174 ? 1.508 1.195 -17.253 1.00 92.38 174 ILE A C 1
ATOM 1372 O O . ILE A 1 174 ? 0.789 1.572 -16.335 1.00 92.38 174 ILE A O 1
ATOM 1376 N N . ASN A 1 175 ? 1.220 0.099 -17.962 1.00 94.19 175 ASN A N 1
ATOM 1377 C CA . ASN A 1 175 ? -0.015 -0.681 -17.801 1.00 94.19 175 ASN A CA 1
ATOM 1378 C C . ASN A 1 175 ? 0.145 -1.860 -16.832 1.00 94.19 175 ASN A C 1
ATOM 1380 O O . ASN A 1 175 ? -0.647 -2.806 -16.867 1.00 94.19 175 ASN A O 1
ATOM 1384 N N . LEU A 1 176 ? 1.196 -1.858 -16.017 1.00 94.69 176 LEU A N 1
ATOM 1385 C CA . LEU A 1 176 ? 1.394 -2.899 -15.024 1.00 94.69 176 LEU A CA 1
ATOM 1386 C C . LEU A 1 176 ? 0.431 -2.735 -13.848 1.00 94.69 176 LEU A C 1
ATOM 1388 O O . LEU A 1 176 ? 0.094 -1.623 -13.445 1.00 94.69 176 LEU A O 1
ATOM 1392 N N . LEU A 1 177 ? -0.027 -3.863 -13.303 1.00 93.88 177 LEU A N 1
ATOM 1393 C CA . LEU A 1 177 ? -0.894 -3.861 -12.131 1.00 93.88 177 LEU A CA 1
ATOM 1394 C C . LEU A 1 177 ? -0.105 -3.383 -10.922 1.00 93.88 177 LEU A C 1
ATOM 1396 O O . LEU A 1 177 ? 1.019 -3.825 -10.699 1.00 93.88 177 LEU A O 1
ATOM 1400 N N . ARG A 1 178 ? -0.728 -2.521 -10.126 1.00 94.38 178 ARG A N 1
ATOM 1401 C CA . ARG A 1 178 ? -0.204 -2.072 -8.841 1.00 94.38 178 ARG A CA 1
ATOM 1402 C C . ARG A 1 178 ? -0.909 -2.850 -7.739 1.00 94.38 178 ARG A C 1
ATOM 1404 O O . ARG A 1 178 ? -2.110 -2.678 -7.544 1.00 94.38 178 ARG A O 1
ATOM 1411 N N . GLU A 1 179 ? -0.173 -3.696 -7.036 1.00 91.38 179 GLU A N 1
ATOM 1412 C CA . GLU A 1 179 ? -0.676 -4.483 -5.916 1.00 91.38 179 GLU A CA 1
ATOM 1413 C C . GLU A 1 179 ? -0.084 -3.953 -4.614 1.00 91.38 179 GLU A C 1
ATOM 1415 O O . GLU A 1 179 ? 1.129 -3.957 -4.425 1.00 91.38 179 GLU A O 1
ATOM 1420 N N . GLU A 1 180 ? -0.937 -3.485 -3.707 1.00 93.75 180 GLU A N 1
ATOM 1421 C CA . GLU A 1 180 ? -0.494 -3.143 -2.361 1.00 93.75 180 GLU A CA 1
ATOM 1422 C C . GLU A 1 180 ? -0.381 -4.401 -1.504 1.00 93.75 180 GLU A C 1
ATOM 1424 O O . GLU A 1 180 ? -1.325 -5.188 -1.395 1.00 93.75 180 GLU A O 1
ATOM 1429 N N . VAL A 1 181 ? 0.768 -4.538 -0.855 1.00 94.19 181 VAL A N 1
ATOM 1430 C CA . VAL A 1 181 ? 1.073 -5.588 0.105 1.00 94.19 181 VAL A CA 1
ATOM 1431 C C . VAL A 1 181 ? 0.946 -5.004 1.506 1.00 94.19 181 VAL A C 1
ATOM 1433 O O . VAL A 1 181 ? 1.381 -3.881 1.773 1.00 94.19 181 VAL A O 1
ATOM 1436 N N . HIS A 1 182 ? 0.359 -5.767 2.426 1.00 95.06 182 HIS A N 1
ATOM 1437 C CA . HIS A 1 182 ? 0.019 -5.277 3.762 1.00 95.06 182 HIS A CA 1
ATOM 1438 C C . HIS A 1 182 ? 0.563 -6.172 4.869 1.00 95.06 182 HIS A C 1
ATOM 1440 O O . HIS A 1 182 ? 0.845 -7.351 4.664 1.00 95.06 182 HIS A O 1
ATOM 1446 N N . LYS A 1 183 ? 0.680 -5.614 6.068 1.00 95.25 183 LYS A N 1
ATOM 1447 C CA . LYS A 1 183 ? 0.827 -6.376 7.306 1.00 95.25 183 LYS A CA 1
ATOM 1448 C C . LYS A 1 183 ? -0.531 -6.465 7.982 1.00 95.25 183 LYS A C 1
ATOM 1450 O O . LYS A 1 183 ? -1.343 -5.541 7.879 1.00 95.25 183 LYS A O 1
ATOM 1455 N N . TYR A 1 184 ? -0.757 -7.566 8.685 1.00 95.38 184 TYR A N 1
ATOM 1456 C CA . TYR A 1 184 ? -1.991 -7.793 9.425 1.00 95.38 184 TYR A CA 1
ATOM 1457 C C . TYR A 1 184 ? -1.693 -7.974 10.898 1.00 95.38 184 TYR A C 1
ATOM 1459 O O . TYR A 1 184 ? -0.809 -8.744 11.262 1.00 95.38 184 TYR A O 1
ATOM 1467 N N . ARG A 1 185 ? -2.454 -7.298 11.750 1.00 93.56 185 ARG A N 1
ATOM 1468 C CA . ARG A 1 185 ? -2.319 -7.405 13.200 1.00 93.56 185 ARG A CA 1
ATOM 1469 C C . ARG A 1 185 ? -3.643 -7.803 13.819 1.00 93.56 185 ARG A C 1
ATOM 1471 O O . ARG A 1 185 ? -4.687 -7.300 13.416 1.00 93.56 185 ARG A O 1
ATOM 1478 N N . ILE A 1 186 ? -3.614 -8.695 14.803 1.00 92.75 186 ILE A N 1
ATOM 1479 C CA . ILE A 1 186 ? -4.835 -9.091 15.501 1.00 92.75 186 ILE A CA 1
ATOM 1480 C C . ILE A 1 186 ? -5.376 -7.932 16.345 1.00 92.75 186 ILE A C 1
ATOM 1482 O O . ILE A 1 186 ? -4.671 -7.365 17.194 1.00 92.75 186 ILE A O 1
ATOM 1486 N N . SER A 1 187 ? -6.636 -7.577 16.096 1.00 88.38 187 SER A N 1
ATOM 1487 C CA . SER A 1 187 ? -7.336 -6.551 16.866 1.00 88.38 187 SER A CA 1
ATOM 1488 C C . SER A 1 187 ? -7.798 -7.108 18.219 1.00 88.38 187 SER A C 1
ATOM 1490 O O . SER A 1 187 ? -7.778 -8.319 18.466 1.00 88.38 187 SER A O 1
ATOM 1492 N N . SER A 1 188 ? -8.291 -6.235 19.098 1.00 81.88 188 SER A N 1
ATOM 1493 C CA . SER A 1 188 ? -8.939 -6.640 20.356 1.00 81.88 188 SER A CA 1
ATOM 1494 C C . SER A 1 188 ? -10.131 -7.579 20.123 1.00 81.88 188 SER A C 1
ATOM 1496 O O . SER A 1 188 ? -10.363 -8.519 20.891 1.00 81.88 188 SER A O 1
ATOM 1498 N N . LEU A 1 189 ? -10.884 -7.343 19.043 1.00 82.31 189 LEU A N 1
ATOM 1499 C CA . LEU A 1 189 ? -12.022 -8.169 18.658 1.00 82.31 189 LEU A CA 1
ATOM 1500 C C . LEU A 1 189 ? -11.558 -9.527 18.121 1.00 82.31 189 LEU A C 1
ATOM 1502 O O . LEU A 1 189 ? -12.107 -10.551 18.524 1.00 82.31 189 LEU A O 1
ATOM 1506 N N . GLY A 1 190 ? -10.522 -9.542 17.276 1.00 89.38 190 GLY A N 1
ATOM 1507 C CA . GLY A 1 190 ? -9.866 -10.766 16.808 1.00 89.38 190 GLY A CA 1
ATOM 1508 C C . GLY A 1 190 ? -9.408 -11.642 17.968 1.00 89.38 190 GLY A C 1
ATOM 1509 O O . GLY A 1 190 ? -9.719 -12.831 18.010 1.00 89.38 190 GLY A O 1
ATOM 1510 N N . PHE A 1 191 ? -8.756 -11.037 18.962 1.00 87.12 191 PHE A N 1
ATOM 1511 C CA . PHE A 1 191 ? -8.316 -11.737 20.167 1.00 87.12 191 PHE A CA 1
ATOM 1512 C C . PHE A 1 191 ? -9.497 -12.313 20.964 1.00 87.12 191 PHE A C 1
ATOM 1514 O O . PHE A 1 191 ? -9.466 -13.464 21.398 1.00 87.12 191 PHE A O 1
ATOM 1521 N N . SER A 1 192 ? -10.577 -11.540 21.107 1.00 84.38 192 SER A N 1
ATOM 1522 C CA . SER A 1 192 ? -11.790 -11.983 21.805 1.00 84.38 192 SER A CA 1
ATOM 1523 C C . SER A 1 192 ? -12.502 -13.130 21.077 1.00 84.38 192 SER A C 1
ATOM 1525 O O . SER A 1 192 ? -12.986 -14.058 21.725 1.00 84.38 192 SER A O 1
ATOM 1527 N N . ALA A 1 193 ? -12.549 -13.084 19.742 1.00 88.88 193 ALA A N 1
ATOM 1528 C CA . ALA A 1 193 ? -13.124 -14.142 18.912 1.00 88.88 193 ALA A CA 1
ATOM 1529 C C . ALA A 1 193 ? -12.310 -15.433 19.026 1.00 88.88 193 ALA A C 1
ATOM 1531 O O . ALA A 1 193 ? -12.875 -16.507 19.234 1.00 88.88 193 ALA A O 1
ATOM 1532 N N . LEU A 1 194 ? -10.980 -15.309 18.984 1.00 89.88 194 LEU A N 1
ATOM 1533 C CA . LEU A 1 194 ? -10.058 -16.424 19.151 1.00 89.88 194 LEU A CA 1
ATOM 1534 C C . LEU A 1 194 ? -10.215 -17.086 20.527 1.00 89.88 194 LEU A C 1
ATOM 1536 O O . LEU A 1 194 ? -10.373 -18.300 20.606 1.00 89.88 194 LEU A O 1
ATOM 1540 N N . HIS A 1 195 ? -10.257 -16.294 21.604 1.00 85.75 195 HIS A N 1
ATOM 1541 C CA . HIS A 1 195 ? -10.445 -16.805 22.966 1.00 85.75 195 HIS A CA 1
ATOM 1542 C C . HIS A 1 195 ? -11.806 -17.499 23.154 1.00 85.75 195 HIS A C 1
ATOM 1544 O O . HIS A 1 195 ? -11.925 -18.440 23.939 1.00 85.75 195 HIS A O 1
ATOM 1550 N N . ARG A 1 196 ? -12.860 -17.034 22.473 1.00 84.81 196 ARG A N 1
ATOM 1551 C CA . ARG A 1 196 ? -14.202 -17.641 22.547 1.00 84.81 196 ARG A CA 1
ATOM 1552 C C . ARG A 1 196 ? -14.414 -18.786 21.555 1.00 84.81 196 ARG A C 1
ATOM 1554 O O . ARG A 1 196 ? -15.446 -19.446 21.639 1.00 84.81 196 ARG A O 1
ATOM 1561 N N . GLY A 1 197 ? -13.489 -18.996 20.618 1.00 88.06 197 GLY A N 1
ATOM 1562 C CA . GLY A 1 197 ? -13.616 -19.991 19.552 1.00 88.06 197 GLY A CA 1
ATOM 1563 C C . GLY A 1 197 ? -14.780 -19.731 18.589 1.00 88.06 197 GLY A C 1
ATOM 1564 O O . GLY A 1 197 ? -15.258 -20.667 17.956 1.00 88.06 197 GLY A O 1
ATOM 1565 N N . ARG A 1 198 ? -15.277 -18.489 18.497 1.00 88.38 198 ARG A N 1
ATOM 1566 C CA . ARG A 1 198 ? -16.373 -18.109 17.591 1.00 88.38 198 ARG A CA 1
ATOM 1567 C C . ARG A 1 198 ? -16.302 -16.639 17.202 1.00 88.38 198 ARG A C 1
ATOM 1569 O O . ARG A 1 198 ? -15.814 -15.811 17.970 1.00 88.38 198 ARG A O 1
ATOM 1576 N N . PHE A 1 199 ? -16.877 -16.311 16.051 1.00 86.44 199 PHE A N 1
ATOM 1577 C CA . PHE A 1 199 ? -17.146 -14.928 15.673 1.00 86.44 199 PHE A CA 1
ATOM 1578 C C . PHE A 1 199 ? -18.396 -14.388 16.381 1.00 86.44 199 PHE A C 1
ATOM 1580 O O . PHE A 1 199 ? -19.196 -15.126 16.968 1.00 86.44 199 PHE A O 1
ATOM 1587 N N . PHE A 1 200 ? -18.518 -13.067 16.375 1.00 79.44 200 PHE A N 1
ATOM 1588 C CA . PHE A 1 200 ? -19.620 -12.339 16.986 1.00 79.44 200 PHE A CA 1
ATOM 1589 C C . PHE A 1 200 ? -20.685 -12.046 15.925 1.00 79.44 200 PHE A C 1
ATOM 1591 O O . PHE A 1 200 ? -20.397 -11.339 14.959 1.00 79.44 200 PHE A O 1
ATOM 1598 N N . GLU A 1 201 ? -21.886 -12.604 16.093 1.00 68.06 201 GLU A N 1
ATOM 1599 C CA . GLU A 1 201 ? -22.953 -12.578 15.077 1.00 68.06 201 GLU A CA 1
ATOM 1600 C C . GLU A 1 201 ? -24.121 -11.654 15.444 1.00 68.06 201 GLU A C 1
ATOM 1602 O O . GLU A 1 201 ? -24.786 -11.149 14.548 1.00 68.06 201 GLU A O 1
ATOM 1607 N N . ALA A 1 202 ? -24.368 -11.386 16.729 1.00 62.03 202 ALA A N 1
ATOM 1608 C CA . ALA A 1 202 ? -25.504 -10.563 17.147 1.00 62.03 202 ALA A CA 1
ATOM 1609 C C . ALA A 1 202 ? -25.239 -9.060 16.947 1.00 62.03 202 ALA A C 1
ATOM 1611 O O . ALA A 1 202 ? -24.151 -8.588 17.266 1.00 62.03 202 ALA A O 1
ATOM 1612 N N . ASP A 1 203 ? -26.250 -8.292 16.522 1.00 59.78 203 ASP A N 1
ATOM 1613 C CA . ASP A 1 203 ? -26.139 -6.854 16.200 1.00 59.78 203 ASP A CA 1
ATOM 1614 C C . ASP A 1 203 ? -25.464 -6.020 17.304 1.00 59.78 203 ASP A C 1
ATOM 1616 O O . ASP A 1 203 ? -24.627 -5.162 17.037 1.00 59.78 203 ASP A O 1
ATOM 1620 N N . HIS A 1 204 ? -25.770 -6.299 18.575 1.00 60.38 204 HIS A N 1
ATOM 1621 C CA . HIS A 1 204 ? -25.135 -5.611 19.704 1.00 60.38 204 HIS A CA 1
ATOM 1622 C C . HIS A 1 204 ? -23.646 -5.964 19.850 1.00 60.38 204 HIS A C 1
ATOM 1624 O O . HIS A 1 204 ? -22.842 -5.090 20.173 1.00 60.38 204 HIS A O 1
ATOM 1630 N N . GLU A 1 205 ? -23.269 -7.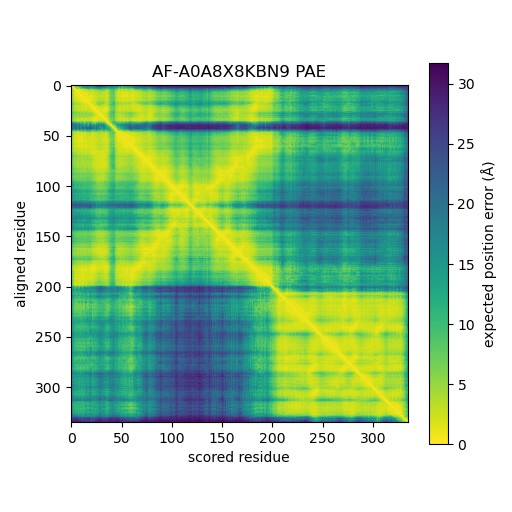225 19.592 1.00 63.12 205 GLU A N 1
ATOM 1631 C CA . GLU A 1 205 ? -21.865 -7.631 19.549 1.00 63.12 205 GLU A CA 1
ATOM 1632 C C . GLU A 1 205 ? -21.181 -6.978 18.341 1.00 63.12 205 GLU A C 1
ATOM 1634 O O . GLU A 1 205 ? -20.001 -6.675 18.443 1.00 63.12 205 GLU A O 1
ATOM 1639 N N . GLN A 1 206 ? -21.895 -6.729 17.233 1.00 67.19 206 GLN A N 1
ATOM 1640 C CA . GLN A 1 206 ? -21.383 -6.062 16.028 1.00 67.19 206 GLN A CA 1
ATOM 1641 C C . GLN A 1 206 ? -21.140 -4.557 16.200 1.00 67.19 206 GLN A C 1
ATOM 1643 O O . GLN A 1 206 ? -20.248 -4.014 15.556 1.00 67.19 206 GLN A O 1
ATOM 1648 N N . PHE A 1 207 ? -21.893 -3.882 17.069 1.00 79.81 207 PHE A N 1
ATOM 1649 C CA . PHE A 1 207 ? -21.730 -2.443 17.295 1.00 79.81 207 PHE A CA 1
ATOM 1650 C C . PHE A 1 207 ? -20.531 -2.111 18.187 1.00 79.81 207 PHE A C 1
ATOM 1652 O O . PHE A 1 207 ? -19.793 -1.166 17.905 1.00 79.81 207 PHE A O 1
ATOM 1659 N N . TYR A 1 208 ? -20.331 -2.887 19.252 1.00 84.00 208 TYR A N 1
ATOM 1660 C CA . TYR A 1 208 ? -19.334 -2.609 20.283 1.00 84.00 208 TYR A CA 1
ATOM 1661 C C . TYR A 1 208 ? -18.252 -3.685 20.333 1.00 84.00 208 TYR A C 1
ATOM 1663 O O . TYR A 1 208 ? -18.454 -4.837 19.949 1.00 84.00 208 TYR A O 1
ATOM 1671 N N . GLU A 1 209 ? -17.079 -3.337 20.843 1.00 81.69 209 GLU A N 1
ATOM 1672 C CA . GLU A 1 209 ? -16.107 -4.345 21.242 1.00 81.69 209 GLU A CA 1
ATOM 1673 C C . GLU A 1 209 ? -16.632 -5.148 22.443 1.00 81.69 209 GLU A C 1
ATOM 1675 O O . GLU A 1 209 ? -17.359 -4.645 23.303 1.00 81.69 209 GLU A O 1
ATOM 1680 N N . ALA A 1 210 ? -16.253 -6.424 22.517 1.00 73.75 210 ALA A N 1
ATOM 1681 C CA . ALA A 1 210 ? -16.802 -7.346 23.502 1.00 73.75 210 ALA A CA 1
ATOM 1682 C C . ALA A 1 210 ? -16.593 -6.857 24.950 1.00 73.75 210 ALA A C 1
ATOM 1684 O O . ALA A 1 210 ? -15.474 -6.815 25.466 1.00 73.75 210 ALA A O 1
ATOM 1685 N N . GLY A 1 211 ? -17.702 -6.545 25.629 1.00 76.06 211 GLY A N 1
ATOM 1686 C CA . GLY A 1 211 ? -17.700 -6.112 27.027 1.00 76.06 211 GLY A CA 1
ATOM 1687 C C . GLY A 1 211 ? -17.156 -4.699 27.247 1.00 76.06 211 GLY A C 1
ATOM 1688 O O . GLY A 1 211 ? -16.611 -4.443 28.319 1.00 76.06 211 GLY A O 1
ATOM 1689 N N . THR A 1 212 ? -17.256 -3.811 26.254 1.00 84.50 212 THR A N 1
ATOM 1690 C CA . THR A 1 212 ? -16.887 -2.392 26.378 1.00 84.50 212 THR A CA 1
ATOM 1691 C C . THR A 1 212 ? -17.971 -1.484 25.775 1.00 84.50 212 THR A C 1
ATOM 1693 O O . THR A 1 212 ? -18.926 -1.958 25.166 1.00 84.50 212 THR A O 1
ATOM 1696 N N . GLN A 1 213 ? -17.829 -0.166 25.958 1.00 86.94 213 GLN A N 1
ATOM 1697 C CA . GLN A 1 213 ? -18.645 0.865 25.288 1.00 86.94 213 GLN A CA 1
ATOM 1698 C C . GLN A 1 213 ? -17.964 1.426 24.027 1.00 86.94 213 GLN A C 1
ATOM 1700 O O . GLN A 1 213 ? -18.405 2.427 23.465 1.00 86.94 213 GLN A O 1
ATOM 1705 N N . ILE A 1 214 ? -16.864 0.803 23.599 1.00 90.38 214 ILE A N 1
ATOM 1706 C CA . ILE A 1 214 ? -16.083 1.223 22.439 1.00 90.38 214 ILE A CA 1
ATOM 1707 C C . ILE A 1 214 ? -16.774 0.681 21.194 1.00 90.38 214 ILE A C 1
ATOM 1709 O O . ILE A 1 214 ? -16.914 -0.531 21.037 1.00 90.38 214 ILE A O 1
ATOM 1713 N N . ILE A 1 215 ? -17.203 1.577 20.317 1.00 91.06 215 ILE A N 1
ATOM 1714 C CA . ILE A 1 215 ? -17.769 1.238 19.017 1.00 91.06 215 ILE A CA 1
ATOM 1715 C C . ILE A 1 215 ? -16.652 0.725 18.117 1.00 91.06 215 ILE A C 1
ATOM 1717 O O . ILE A 1 215 ? -15.543 1.269 18.110 1.00 91.06 215 ILE A O 1
ATOM 1721 N N . ARG A 1 216 ? -16.951 -0.329 17.358 1.00 86.25 216 ARG A N 1
ATOM 1722 C CA . ARG A 1 216 ? -15.991 -0.933 16.433 1.00 86.25 216 ARG A CA 1
ATOM 1723 C C . ARG A 1 216 ? -15.503 0.074 15.394 1.00 86.25 216 ARG A C 1
ATOM 1725 O O . ARG A 1 216 ? -16.254 0.954 14.979 1.00 86.25 216 ARG A O 1
ATOM 1732 N N . HIS A 1 217 ? -14.246 -0.069 14.980 1.00 87.06 217 HIS A N 1
ATOM 1733 C CA . HIS A 1 217 ? -13.530 0.946 14.212 1.00 87.06 217 HIS A CA 1
ATOM 1734 C C . HIS A 1 217 ? -14.274 1.367 12.940 1.00 87.06 217 HIS A C 1
ATOM 1736 O O . HIS A 1 217 ? -14.601 2.544 12.797 1.00 87.06 217 HIS A O 1
ATOM 1742 N N . ASN A 1 218 ? -14.620 0.422 12.060 1.00 84.06 218 ASN A N 1
ATOM 1743 C CA . ASN A 1 218 ? -15.289 0.751 10.797 1.00 84.06 218 ASN A CA 1
ATOM 1744 C C . ASN A 1 218 ? -16.630 1.473 11.008 1.00 84.06 218 ASN A C 1
ATOM 1746 O O . ASN A 1 218 ? -16.930 2.453 10.325 1.00 84.06 218 ASN A O 1
ATOM 1750 N N . LEU A 1 219 ? -17.417 1.035 11.991 1.00 88.56 219 LEU A N 1
ATOM 1751 C CA . LEU A 1 219 ? -18.691 1.665 12.325 1.00 88.56 219 LEU A CA 1
ATOM 1752 C C . LEU A 1 219 ? -18.501 3.054 12.950 1.00 88.56 219 LEU A C 1
ATOM 1754 O O . LEU A 1 219 ? -19.233 3.989 12.632 1.00 88.56 219 LEU A O 1
ATOM 1758 N N . PHE A 1 220 ? -17.506 3.214 13.821 1.00 93.12 220 PHE A N 1
ATOM 1759 C CA . PHE A 1 220 ? -17.177 4.508 14.405 1.00 93.12 220 PHE A CA 1
ATOM 1760 C C . PHE A 1 220 ? -16.756 5.513 13.328 1.00 93.12 220 PHE A C 1
ATOM 1762 O O . PHE A 1 220 ? -17.215 6.653 13.349 1.00 93.12 220 PHE A O 1
ATOM 1769 N N . MET A 1 221 ? -15.946 5.084 12.354 1.00 91.25 221 MET A N 1
ATOM 1770 C CA . MET A 1 221 ? -15.542 5.924 11.224 1.00 91.25 221 MET A CA 1
ATOM 1771 C C . MET A 1 221 ? -16.739 6.343 10.360 1.00 91.25 221 MET A C 1
ATOM 1773 O O . MET A 1 221 ? -16.796 7.492 9.928 1.00 91.25 221 MET A O 1
ATOM 1777 N N . GLN A 1 222 ? -17.731 5.466 10.167 1.00 90.69 222 GLN A N 1
ATOM 1778 C CA . GLN A 1 222 ? -18.987 5.826 9.493 1.00 90.69 222 GLN A CA 1
ATOM 1779 C C . GLN A 1 222 ? -19.786 6.875 10.277 1.00 90.69 222 GLN A C 1
ATOM 1781 O O . GLN A 1 222 ? -20.214 7.873 9.703 1.00 90.69 222 GLN A O 1
ATOM 1786 N N . LEU A 1 223 ? -19.942 6.694 11.594 1.00 92.69 223 LEU A N 1
ATOM 1787 C CA . LEU A 1 223 ? -20.630 7.668 12.452 1.00 92.69 223 LEU A CA 1
ATOM 1788 C C . LEU A 1 223 ? -19.922 9.029 12.463 1.00 92.69 223 LEU A C 1
ATOM 1790 O O . LEU A 1 223 ? -20.576 10.069 12.491 1.00 92.69 223 LEU A O 1
ATOM 1794 N N . LEU A 1 224 ? -18.590 9.030 12.437 1.00 93.69 224 LEU A N 1
ATOM 1795 C CA . LEU A 1 224 ? -17.798 10.251 12.378 1.00 93.69 224 LEU A CA 1
ATOM 1796 C C . LEU A 1 224 ? -17.959 10.970 11.027 1.00 93.69 224 LEU A C 1
ATOM 1798 O O . LEU A 1 224 ? -18.100 12.193 10.997 1.00 93.69 224 LEU A O 1
ATOM 1802 N N . GLU A 1 225 ? -17.992 10.228 9.918 1.00 92.88 225 GLU A N 1
ATOM 1803 C CA . GLU A 1 225 ? -18.279 10.799 8.597 1.00 92.88 225 GLU A CA 1
ATOM 1804 C C . GLU A 1 225 ? -19.704 11.382 8.538 1.00 92.88 225 GLU A C 1
ATOM 1806 O O . GLU A 1 225 ? -19.903 12.460 7.977 1.00 92.88 225 GLU A O 1
ATOM 1811 N N . ASP A 1 226 ? -20.687 10.749 9.186 1.00 92.69 226 ASP A N 1
ATOM 1812 C CA . ASP A 1 226 ? -22.046 11.291 9.310 1.00 92.69 226 ASP A CA 1
ATOM 1813 C C . ASP A 1 226 ? -22.089 12.619 10.085 1.00 92.69 226 ASP A C 1
ATOM 1815 O O . ASP A 1 226 ? -22.789 13.550 9.673 1.00 92.69 226 ASP A O 1
ATOM 1819 N N . GLU A 1 227 ? -21.328 12.753 11.175 1.00 93.56 227 GLU A N 1
ATOM 1820 C CA . GLU A 1 227 ? -21.220 14.021 11.911 1.00 93.56 227 GLU A CA 1
ATOM 1821 C C . GLU A 1 227 ? -20.517 15.104 11.073 1.00 93.56 227 GLU A C 1
ATOM 1823 O O . GLU A 1 227 ? -20.998 16.241 11.016 1.00 93.56 227 GLU A O 1
ATOM 1828 N N . LYS A 1 228 ? -19.477 14.744 10.302 1.00 93.06 228 LYS A N 1
ATOM 1829 C CA . LYS A 1 228 ? 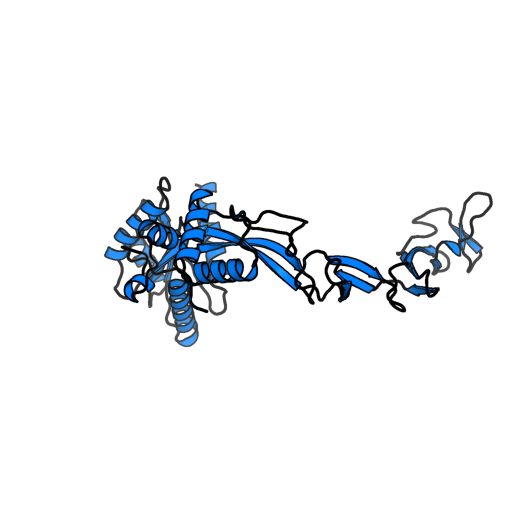-18.855 15.652 9.318 1.00 93.06 228 LYS A CA 1
ATOM 1830 C C . LYS A 1 228 ? -19.863 16.132 8.272 1.00 93.06 228 LYS A C 1
ATOM 1832 O O . LYS A 1 228 ? -19.960 17.331 7.994 1.00 93.06 228 LYS A O 1
ATOM 1837 N N . ASN A 1 229 ? -20.669 15.217 7.738 1.00 91.69 229 ASN A N 1
ATOM 1838 C CA . ASN A 1 229 ? -21.714 15.531 6.764 1.00 91.69 229 ASN A CA 1
ATOM 1839 C C . ASN A 1 229 ? -22.787 16.464 7.350 1.00 91.69 229 ASN A C 1
ATOM 1841 O O . ASN A 1 229 ? -23.269 17.369 6.662 1.00 91.69 229 ASN A O 1
ATOM 1845 N N . ARG A 1 230 ? -23.151 16.290 8.628 1.00 91.81 230 ARG A N 1
ATOM 1846 C CA . ARG A 1 230 ? -24.099 17.173 9.329 1.00 91.81 230 ARG A CA 1
ATOM 1847 C C . ARG A 1 230 ? -23.539 18.572 9.543 1.00 91.81 230 ARG A C 1
ATOM 1849 O O . ARG A 1 230 ? -24.266 19.539 9.303 1.00 91.81 230 ARG A O 1
ATOM 1856 N N . GLN A 1 231 ? -22.270 18.693 9.925 1.00 91.62 231 GLN A N 1
ATOM 1857 C CA . GLN A 1 231 ? -21.604 19.990 10.033 1.00 91.62 231 GLN A CA 1
ATOM 1858 C C . GLN A 1 231 ? -21.594 20.712 8.686 1.00 91.62 231 GLN A C 1
ATOM 1860 O O . GLN A 1 231 ? -21.989 21.873 8.611 1.00 91.62 231 GLN A O 1
ATOM 1865 N N . GLN A 1 232 ? -21.223 20.015 7.609 1.00 91.06 232 GLN A N 1
ATOM 1866 C CA . GLN A 1 232 ? -21.167 20.605 6.273 1.00 91.06 232 GLN A CA 1
ATOM 1867 C C . GLN A 1 232 ? -22.549 21.025 5.751 1.00 91.06 232 GLN A C 1
ATOM 1869 O O . GLN A 1 232 ? -22.685 22.094 5.158 1.00 91.06 232 GLN A O 1
ATOM 1874 N N . ARG A 1 233 ? -23.578 20.191 5.941 1.00 93.00 233 ARG A N 1
ATOM 1875 C CA . ARG A 1 233 ? -24.912 20.432 5.371 1.00 93.00 233 ARG A CA 1
ATOM 1876 C C . ARG A 1 233 ? -25.776 21.374 6.205 1.00 93.00 233 ARG A C 1
ATOM 1878 O O . ARG A 1 233 ? -26.552 22.139 5.637 1.00 93.00 233 ARG A O 1
ATOM 1885 N N . TYR A 1 234 ? -25.693 21.273 7.529 1.00 93.50 234 TYR A N 1
ATOM 1886 C CA . TYR A 1 234 ? -26.611 21.942 8.454 1.00 93.50 234 TYR A CA 1
ATOM 1887 C C . TYR A 1 234 ? -25.916 22.913 9.414 1.00 93.50 234 TYR A C 1
ATOM 1889 O O . TYR A 1 234 ? -26.604 23.578 10.183 1.00 93.50 234 TYR A O 1
ATOM 1897 N N . GLY A 1 235 ? -24.581 22.998 9.405 1.00 90.06 235 GLY A N 1
ATOM 1898 C CA . GLY A 1 235 ? -23.832 23.826 10.355 1.00 90.06 235 GLY A CA 1
ATOM 1899 C C . GLY A 1 235 ? -23.866 23.295 11.792 1.00 90.06 235 GLY A C 1
ATOM 1900 O O . GLY A 1 235 ? -23.622 24.046 12.731 1.00 90.06 235 GLY A O 1
ATOM 1901 N N . ILE A 1 236 ? -24.203 22.015 11.986 1.00 91.31 236 ILE A N 1
ATOM 1902 C CA . ILE A 1 236 ? -24.220 21.384 13.311 1.00 91.31 236 ILE A CA 1
ATOM 1903 C C . ILE A 1 236 ? -22.797 20.932 13.639 1.00 91.31 236 ILE A C 1
ATOM 1905 O O . ILE A 1 236 ? -22.319 19.946 13.089 1.00 91.31 236 ILE A O 1
ATOM 1909 N N . HIS A 1 237 ? -22.115 21.671 14.511 1.00 91.62 237 HIS A N 1
ATOM 1910 C CA . HIS A 1 237 ? -20.751 21.351 14.932 1.00 91.62 237 HIS A CA 1
ATOM 1911 C C . HIS A 1 237 ? -20.695 20.097 15.810 1.00 91.62 237 HIS A C 1
ATOM 1913 O O . HIS A 1 237 ? -21.614 19.829 16.582 1.00 91.62 237 HIS A O 1
ATOM 1919 N N . PHE A 1 238 ? -19.588 19.366 15.737 1.00 94.12 238 PHE A N 1
ATOM 1920 C CA . PHE A 1 238 ? -19.252 18.285 16.657 1.00 94.12 238 PHE A CA 1
ATOM 1921 C C . PHE A 1 238 ? -17.810 18.461 17.144 1.00 94.12 238 PHE A C 1
ATOM 1923 O O . PHE A 1 238 ? -16.996 19.117 16.494 1.00 94.12 238 PHE A O 1
ATOM 1930 N N . GLY A 1 239 ? -17.496 17.872 18.295 1.00 93.50 239 GLY A N 1
ATOM 1931 C CA . GLY A 1 239 ? -16.132 17.787 18.806 1.00 93.50 239 GLY A CA 1
ATOM 1932 C C . GLY A 1 239 ? -15.532 16.412 18.578 1.00 93.50 239 GLY A C 1
ATOM 1933 O O . GLY A 1 239 ? -16.232 15.412 18.733 1.00 93.50 239 GLY A O 1
ATOM 1934 N N . LEU A 1 240 ? -14.236 16.352 18.286 1.00 95.62 240 LEU A N 1
ATOM 1935 C CA . LEU A 1 240 ? -13.490 15.102 18.209 1.00 95.62 240 LEU A CA 1
ATOM 1936 C C . LEU A 1 240 ? -12.265 15.174 19.119 1.00 95.62 240 LEU A C 1
ATOM 1938 O O . LEU A 1 240 ? -11.412 16.042 18.967 1.00 95.62 240 LEU A O 1
ATOM 1942 N N . LEU A 1 241 ? -12.170 14.246 20.068 1.00 95.31 241 LEU A N 1
ATOM 1943 C CA . LEU A 1 241 ? -11.025 14.140 20.967 1.00 95.31 241 LEU A CA 1
ATOM 1944 C C . LEU A 1 241 ? -10.238 12.868 20.663 1.00 95.31 241 LEU A C 1
ATOM 1946 O O . LEU A 1 241 ? -10.819 11.784 20.599 1.00 95.31 241 LEU A O 1
ATOM 1950 N N . LEU A 1 242 ? -8.919 13.002 20.547 1.00 95.75 242 LEU A N 1
ATOM 1951 C CA . LEU A 1 242 ? -7.972 11.891 20.573 1.00 95.75 242 LEU A CA 1
ATOM 1952 C C . LEU A 1 242 ? -7.423 11.759 21.989 1.00 95.75 242 LEU A C 1
ATOM 1954 O O . LEU A 1 242 ? -6.865 12.726 22.507 1.00 95.75 242 LEU A O 1
ATOM 1958 N N . VAL A 1 243 ? -7.573 10.590 22.608 1.00 94.44 243 VAL A N 1
ATOM 1959 C CA . VAL A 1 243 ? -7.184 10.357 24.005 1.00 94.44 243 VAL A CA 1
ATOM 1960 C C . VAL A 1 243 ? -6.254 9.155 24.114 1.00 94.44 243 VAL A C 1
ATOM 1962 O O . VAL A 1 243 ? -6.527 8.116 23.522 1.00 94.44 243 VAL A O 1
ATOM 1965 N N . GLN A 1 244 ? -5.179 9.283 24.890 1.00 93.25 244 GLN A N 1
ATOM 1966 C CA . GLN A 1 244 ? -4.189 8.231 25.138 1.00 93.25 244 GLN A CA 1
ATOM 1967 C C . GLN A 1 244 ? -3.951 8.062 26.652 1.00 93.25 244 GLN A C 1
ATOM 1969 O O . GLN A 1 244 ? -3.843 9.071 27.358 1.00 93.25 244 GLN A O 1
ATOM 1974 N N . PRO A 1 245 ? -3.851 6.828 27.183 1.00 90.31 245 PRO A N 1
ATOM 1975 C CA . PRO A 1 245 ? -3.439 6.599 28.567 1.00 90.31 245 PRO A CA 1
ATOM 1976 C C . PRO A 1 245 ? -2.001 7.055 28.806 1.00 90.31 245 PRO A C 1
ATOM 1978 O O . PRO A 1 245 ? -1.133 6.843 27.966 1.00 90.31 245 PRO A O 1
ATOM 1981 N N . VAL A 1 246 ? -1.720 7.636 29.974 1.00 88.69 246 VAL A N 1
ATOM 1982 C CA . VAL A 1 246 ? -0.329 7.878 30.392 1.00 88.69 246 VAL A CA 1
ATOM 1983 C C . VAL A 1 246 ? 0.368 6.554 30.722 1.00 88.69 246 VAL A C 1
ATOM 1985 O O . VAL A 1 246 ? 1.528 6.366 30.362 1.00 88.69 246 VAL A O 1
ATOM 1988 N N . ASP A 1 247 ? -0.338 5.624 31.375 1.00 84.69 247 ASP A N 1
ATOM 1989 C CA . ASP A 1 247 ? 0.172 4.277 31.646 1.00 84.69 247 ASP A CA 1
ATOM 1990 C C . ASP A 1 247 ? -0.073 3.336 30.457 1.00 84.69 247 ASP A C 1
ATOM 1992 O O . ASP A 1 247 ? -1.198 2.907 30.182 1.00 84.69 247 ASP A O 1
ATOM 1996 N N . MET A 1 248 ? 1.021 2.991 29.782 1.00 82.25 248 MET A N 1
ATOM 1997 C CA . MET A 1 248 ? 1.050 2.137 28.597 1.00 82.25 248 MET A CA 1
ATOM 1998 C C . MET A 1 248 ? 1.631 0.742 28.874 1.00 82.25 248 MET A C 1
ATOM 2000 O O . MET A 1 248 ? 2.044 0.059 27.938 1.00 82.25 248 MET A O 1
ATOM 2004 N N . THR A 1 249 ? 1.669 0.304 30.142 1.00 84.56 249 THR A N 1
ATOM 2005 C CA . THR A 1 249 ? 2.224 -1.009 30.528 1.00 84.56 249 THR A CA 1
ATOM 2006 C C . THR A 1 249 ? 1.452 -2.175 29.891 1.00 84.56 249 THR A C 1
ATOM 2008 O O . THR A 1 249 ? 2.065 -3.103 29.367 1.00 84.56 249 THR A O 1
ATOM 2011 N N . ASP A 1 250 ? 0.114 -2.105 29.871 1.00 83.25 250 ASP A N 1
ATOM 2012 C CA . ASP A 1 250 ? -0.758 -2.957 29.047 1.00 83.25 250 ASP A CA 1
ATOM 2013 C C . ASP A 1 250 ? -1.733 -2.067 28.256 1.00 83.25 250 ASP A C 1
ATOM 2015 O O . ASP A 1 250 ? -2.796 -1.704 28.766 1.00 83.25 250 ASP A O 1
A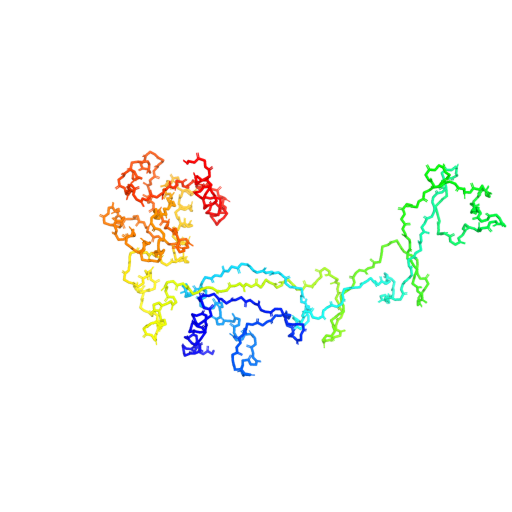TOM 2019 N N . PRO A 1 251 ? -1.402 -1.709 27.002 1.00 82.38 251 PRO A N 1
ATOM 2020 C CA . PRO A 1 251 ? -2.198 -0.772 26.213 1.00 82.38 251 PRO A CA 1
ATOM 2021 C C . PRO A 1 251 ? -3.663 -1.196 26.050 1.00 82.38 251 PRO A C 1
ATOM 2023 O O . PRO A 1 251 ? -4.569 -0.363 26.092 1.00 82.38 251 PRO A O 1
ATOM 2026 N N . LEU A 1 252 ? -3.925 -2.499 25.893 1.00 78.94 252 LEU A N 1
ATOM 2027 C CA . LEU A 1 252 ? -5.278 -3.001 25.659 1.00 78.94 252 LEU A CA 1
ATOM 2028 C C . LEU A 1 252 ? -6.147 -2.868 26.909 1.00 78.94 252 LEU A C 1
ATOM 2030 O O . LEU A 1 252 ? -7.297 -2.425 26.808 1.00 78.94 252 LEU A O 1
ATOM 2034 N N . LEU A 1 253 ? -5.594 -3.230 28.069 1.00 84.50 253 LEU A N 1
ATOM 2035 C CA . LEU A 1 253 ? -6.274 -3.089 29.351 1.00 84.50 253 LEU A CA 1
ATOM 2036 C C . LEU A 1 253 ? -6.444 -1.612 29.728 1.00 84.50 253 LEU A C 1
ATOM 2038 O O . LEU A 1 253 ? -7.554 -1.207 30.083 1.00 84.50 253 LEU A O 1
ATOM 2042 N N . SER A 1 254 ? -5.394 -0.800 29.567 1.00 88.62 254 SER A N 1
ATOM 2043 C CA . SER A 1 254 ? -5.422 0.643 29.835 1.00 88.62 254 SER A CA 1
ATOM 2044 C C . SER A 1 254 ? -6.508 1.352 29.025 1.00 88.62 254 SER A C 1
ATOM 2046 O O . SER A 1 254 ? -7.303 2.109 29.586 1.00 88.62 254 SER A O 1
ATOM 2048 N N . ILE A 1 255 ? -6.612 1.061 27.721 1.00 90.25 255 ILE A N 1
ATOM 2049 C CA . ILE A 1 255 ? -7.657 1.622 26.853 1.00 90.25 255 ILE A CA 1
ATOM 2050 C C . ILE A 1 255 ? -9.054 1.190 27.295 1.00 90.25 255 ILE A C 1
ATOM 2052 O O . ILE A 1 255 ? -9.971 2.011 27.327 1.00 90.25 255 ILE A O 1
ATOM 2056 N N . LYS A 1 256 ? -9.233 -0.082 27.666 1.00 88.00 256 LYS A N 1
ATOM 2057 C CA . LYS A 1 256 ? -10.532 -0.578 28.128 1.00 88.00 256 LYS A CA 1
ATOM 2058 C C . LYS A 1 256 ? -10.977 0.126 29.415 1.00 88.00 256 LYS A C 1
ATOM 2060 O O . LYS A 1 256 ? -12.091 0.643 29.468 1.00 88.00 256 LYS A O 1
ATOM 2065 N N . MET A 1 257 ? -10.099 0.202 30.416 1.00 88.94 257 MET A N 1
ATOM 2066 C CA . MET A 1 257 ? -10.386 0.878 31.689 1.00 88.94 257 MET A CA 1
ATOM 2067 C C . MET A 1 257 ? -10.623 2.383 31.504 1.00 88.94 257 MET A C 1
ATOM 2069 O O . MET A 1 257 ? -11.476 2.976 32.167 1.00 88.94 257 MET A O 1
ATOM 2073 N N . MET A 1 258 ? -9.882 3.019 30.592 1.00 92.00 258 MET A N 1
ATOM 2074 C CA . MET A 1 258 ? -10.115 4.409 30.207 1.00 92.00 258 MET A CA 1
ATOM 2075 C C . MET A 1 258 ? -11.506 4.596 29.597 1.00 92.00 258 MET A C 1
ATOM 2077 O O . MET A 1 258 ? -12.245 5.473 30.043 1.00 92.00 258 MET A O 1
ATOM 2081 N N . ALA A 1 259 ? -11.881 3.770 28.617 1.00 92.25 259 ALA A N 1
ATOM 2082 C CA . ALA A 1 259 ? -13.178 3.868 27.958 1.00 92.25 259 ALA A CA 1
ATOM 2083 C C . ALA A 1 259 ? -14.339 3.708 28.949 1.00 92.25 259 ALA A C 1
ATOM 2085 O O . ALA A 1 259 ? -15.312 4.453 28.868 1.00 92.25 259 ALA A O 1
ATOM 2086 N N . GLU A 1 260 ? -14.226 2.794 29.919 1.00 91.06 260 GLU A N 1
ATOM 2087 C CA . GLU A 1 260 ? -15.227 2.611 30.979 1.00 91.06 260 GLU A CA 1
ATOM 2088 C C . GLU A 1 260 ? -15.397 3.870 31.847 1.00 91.06 260 GLU A C 1
ATOM 2090 O O . GLU A 1 260 ? -16.528 4.298 32.090 1.00 91.06 260 GLU A O 1
ATOM 2095 N N . ARG A 1 261 ? -14.294 4.506 32.272 1.00 92.25 261 ARG A N 1
ATOM 2096 C CA . ARG A 1 261 ? -14.334 5.753 33.061 1.00 92.25 261 ARG A CA 1
ATOM 2097 C C . ARG A 1 261 ? -14.922 6.921 32.278 1.00 92.25 261 ARG A C 1
ATOM 2099 O O . ARG A 1 261 ? -15.734 7.678 32.809 1.00 92.25 261 ARG A O 1
ATOM 2106 N N . VAL A 1 262 ? -14.515 7.070 31.020 1.00 93.25 262 VAL A N 1
ATOM 2107 C CA . VAL A 1 262 ? -14.983 8.150 30.147 1.00 93.25 262 VAL A CA 1
ATOM 2108 C C . VAL A 1 262 ? -16.472 7.975 29.833 1.00 93.25 262 VAL A C 1
ATOM 2110 O O . VAL A 1 262 ? -17.232 8.936 29.958 1.00 93.25 262 VAL A O 1
ATOM 2113 N N . ALA A 1 263 ? -16.919 6.754 29.516 1.00 92.12 263 ALA A N 1
ATOM 2114 C CA . ALA A 1 263 ? -18.312 6.461 29.171 1.00 92.12 263 ALA A CA 1
ATOM 2115 C C . ALA A 1 263 ? -19.300 6.857 30.279 1.00 92.12 263 ALA A C 1
ATOM 2117 O O . ALA A 1 2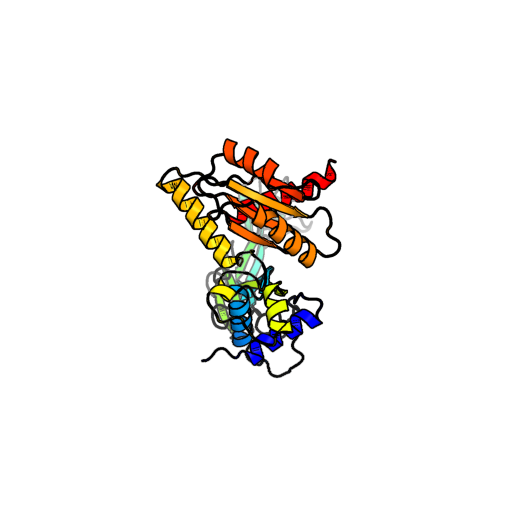63 ? -20.365 7.394 29.984 1.00 92.12 263 ALA A O 1
ATOM 2118 N N . GLN A 1 264 ? -18.935 6.677 31.555 1.00 90.88 264 GLN A N 1
ATOM 2119 C CA . GLN A 1 264 ? -19.770 7.077 32.701 1.00 90.88 264 GLN A CA 1
ATOM 2120 C C . GLN A 1 264 ? -20.023 8.588 32.771 1.00 90.88 264 GLN A C 1
ATOM 2122 O O . GLN A 1 264 ? -21.001 9.035 33.370 1.00 90.88 264 GLN A O 1
ATOM 2127 N N . LYS A 1 265 ? -19.138 9.383 32.165 1.00 93.00 265 LYS A N 1
ATOM 2128 C CA . LYS A 1 265 ? -19.225 10.841 32.121 1.00 93.00 265 LYS A CA 1
ATOM 2129 C C . LYS A 1 265 ? -19.795 11.334 30.784 1.00 93.00 265 LYS A C 1
ATOM 2131 O O . LYS A 1 265 ? -19.981 12.534 30.620 1.00 93.00 265 LYS A O 1
ATOM 2136 N N . MET A 1 266 ? -20.073 10.487 29.800 1.00 92.19 266 MET A N 1
ATOM 2137 C CA . MET A 1 266 ? -20.545 10.935 28.483 1.00 92.19 266 MET A CA 1
ATOM 2138 C C . MET A 1 266 ? -22.061 11.129 28.424 1.00 92.19 266 MET A C 1
ATOM 2140 O O . MET A 1 266 ? -22.812 10.546 29.205 1.00 92.19 266 MET A O 1
ATOM 2144 N N . ARG A 1 267 ? -22.526 11.981 27.500 1.00 90.25 267 ARG A N 1
ATOM 2145 C CA . ARG A 1 267 ? -23.957 12.056 27.179 1.00 90.25 267 ARG A CA 1
ATOM 2146 C C . ARG A 1 267 ? -24.341 10.826 26.361 1.00 90.25 267 ARG A C 1
ATOM 2148 O O . ARG A 1 267 ? -23.509 10.236 25.682 1.00 90.25 267 ARG A O 1
ATOM 2155 N N . SER A 1 268 ? -25.625 10.484 26.353 1.00 88.00 268 SER A N 1
ATOM 2156 C CA . SER A 1 268 ? -26.141 9.340 25.587 1.00 88.00 268 SER A CA 1
ATOM 2157 C C . SER A 1 268 ? -25.948 9.462 24.070 1.00 88.00 268 SER A C 1
ATOM 2159 O O . SER A 1 268 ? -26.026 8.457 23.362 1.00 88.00 268 SER A O 1
ATOM 2161 N N . THR A 1 269 ? -25.715 10.668 23.550 1.00 90.12 269 THR A N 1
ATOM 2162 C CA . THR A 1 269 ? -25.471 10.931 22.125 1.00 90.12 269 THR A CA 1
ATOM 2163 C C . THR A 1 269 ? -23.992 10.910 21.755 1.00 90.12 269 THR A C 1
ATOM 2165 O O . THR A 1 269 ? -23.677 10.650 20.598 1.00 90.12 269 THR A O 1
ATOM 2168 N N . ASP A 1 270 ? -23.093 11.094 22.721 1.00 93.44 270 ASP A N 1
ATOM 2169 C CA . ASP A 1 270 ? -21.656 11.045 22.475 1.00 93.44 270 ASP A CA 1
ATOM 2170 C C . ASP A 1 270 ? -21.215 9.593 22.192 1.00 93.44 270 ASP A C 1
ATOM 2172 O O . ASP A 1 270 ? -21.897 8.625 22.557 1.00 93.44 270 ASP A O 1
ATOM 2176 N N . ARG A 1 271 ? -20.093 9.412 21.491 1.00 94.94 271 ARG A N 1
ATOM 2177 C CA . ARG A 1 271 ? -19.637 8.095 21.009 1.00 94.94 271 ARG A CA 1
ATOM 2178 C C . ARG A 1 271 ? -18.159 7.887 21.310 1.00 94.94 271 ARG A C 1
ATOM 2180 O O . ARG A 1 271 ? -17.373 8.816 21.159 1.00 94.94 271 ARG A O 1
ATOM 2187 N N . ILE A 1 272 ? -17.786 6.671 21.706 1.00 95.62 272 ILE A N 1
ATOM 2188 C CA . ILE A 1 272 ? -16.389 6.260 21.903 1.00 95.62 272 ILE A CA 1
ATOM 2189 C C . ILE A 1 272 ? -16.037 5.257 20.815 1.00 95.62 272 ILE A C 1
ATOM 2191 O O . ILE A 1 272 ? -16.800 4.326 20.576 1.00 95.62 272 ILE A O 1
ATOM 2195 N N . GLY A 1 273 ? -14.882 5.426 20.193 1.00 93.69 273 GLY A N 1
ATOM 2196 C CA . GLY A 1 273 ? -14.284 4.477 19.269 1.00 93.69 273 GLY A CA 1
ATOM 2197 C C . GLY A 1 273 ? -12.808 4.291 19.572 1.00 93.69 273 GLY A C 1
ATOM 2198 O O . GLY A 1 273 ? -12.236 4.962 20.434 1.00 93.69 273 GLY A O 1
ATOM 2199 N N . ARG A 1 274 ? -12.183 3.371 18.847 1.00 90.06 274 ARG A N 1
ATOM 2200 C CA . ARG A 1 274 ? -10.750 3.104 18.942 1.00 90.06 274 ARG A CA 1
ATOM 2201 C C . ARG A 1 274 ? -10.076 3.450 17.621 1.00 90.06 274 ARG A C 1
ATOM 2203 O O . ARG A 1 274 ? -10.545 3.040 16.559 1.00 90.06 274 ARG A O 1
ATOM 2210 N N . LEU A 1 275 ? -8.974 4.191 17.700 1.00 88.62 275 LEU A N 1
ATOM 2211 C CA . LEU A 1 275 ? -8.130 4.465 16.536 1.00 88.62 275 LEU A CA 1
ATOM 2212 C C . LEU A 1 275 ? -7.061 3.387 16.368 1.00 88.62 275 LEU A C 1
ATOM 2214 O O . LEU A 1 275 ? -6.837 2.905 15.265 1.00 88.62 275 LEU A O 1
ATOM 2218 N N . ASP A 1 276 ? -6.423 2.995 17.471 1.00 85.44 276 ASP A N 1
ATOM 2219 C CA . ASP A 1 276 ? -5.434 1.919 17.531 1.00 85.44 276 ASP A CA 1
ATOM 2220 C C . ASP A 1 276 ? -5.325 1.364 18.972 1.00 85.44 276 ASP A C 1
ATOM 2222 O O . ASP A 1 276 ? -6.173 1.620 19.826 1.00 85.44 276 ASP A O 1
ATOM 2226 N N . ARG A 1 277 ? -4.281 0.587 19.282 1.00 82.00 277 ARG A N 1
ATOM 2227 C CA . ARG A 1 277 ? -4.077 0.010 20.626 1.00 82.00 277 ARG A CA 1
ATOM 2228 C C . ARG A 1 277 ? -3.794 1.016 21.739 1.00 82.00 277 ARG A C 1
ATOM 2230 O O . ARG A 1 277 ? -3.865 0.629 22.899 1.00 82.00 277 ARG A O 1
ATOM 2237 N N . GLU A 1 278 ? -3.443 2.240 21.396 1.00 89.06 278 GLU A N 1
ATOM 2238 C CA . GLU A 1 278 ? -2.964 3.264 22.317 1.00 89.06 278 GLU A CA 1
ATOM 2239 C C . GLU A 1 278 ? -3.889 4.480 22.361 1.00 89.06 278 GLU A C 1
ATOM 2241 O O . GLU A 1 278 ? -3.767 5.295 23.269 1.00 89.06 278 GLU A O 1
ATOM 2246 N N . HIS A 1 279 ? -4.828 4.603 21.419 1.00 92.12 279 HIS A N 1
ATOM 2247 C CA . HIS A 1 279 ? -5.651 5.797 21.280 1.00 92.12 279 HIS A CA 1
ATOM 2248 C C . HIS A 1 279 ? -7.151 5.489 21.193 1.00 92.12 279 HIS A C 1
ATOM 2250 O O . HIS A 1 279 ? -7.613 4.718 20.342 1.00 92.12 279 HIS A O 1
ATOM 2256 N N . LEU A 1 280 ? -7.924 6.183 22.028 1.00 94.31 280 LEU A N 1
ATOM 2257 C CA . LEU A 1 280 ? -9.372 6.318 21.913 1.00 94.31 280 LEU A CA 1
ATOM 2258 C C . LEU A 1 280 ? -9.739 7.559 21.104 1.00 94.31 280 LEU A C 1
ATOM 2260 O O . LEU A 1 280 ? -9.077 8.595 21.180 1.00 94.31 280 LEU A O 1
ATOM 2264 N N . LEU A 1 281 ? -10.855 7.458 20.393 1.00 96.06 281 LEU A N 1
ATOM 2265 C CA . LEU A 1 281 ? -11.544 8.586 19.788 1.00 96.06 281 LEU A CA 1
ATOM 2266 C C . LEU A 1 281 ? -12.864 8.818 20.508 1.00 96.06 281 LEU A C 1
ATOM 2268 O O . LEU A 1 281 ? -13.606 7.875 20.784 1.00 96.06 281 LEU A O 1
ATOM 2272 N N . ILE A 1 282 ? -13.168 10.079 20.793 1.00 96.19 282 ILE A N 1
ATOM 2273 C CA . ILE A 1 282 ? -14.430 10.482 21.411 1.00 96.19 282 ILE A CA 1
ATOM 2274 C C . ILE A 1 282 ? -15.089 11.523 20.519 1.00 96.19 282 ILE A C 1
ATOM 2276 O O . ILE A 1 282 ? -14.540 12.608 20.327 1.00 96.19 282 ILE A O 1
ATOM 2280 N N . VAL A 1 283 ? -16.281 11.207 20.019 1.00 96.12 283 VAL A N 1
ATOM 2281 C CA . VAL A 1 283 ? -17.137 12.157 19.304 1.00 96.12 283 VAL A CA 1
ATOM 2282 C C . VAL A 1 283 ? -18.129 12.769 20.277 1.00 96.12 283 VAL A C 1
ATOM 2284 O O . VAL A 1 283 ? -18.917 12.063 20.911 1.00 96.12 283 VAL A O 1
ATOM 2287 N N . LEU A 1 284 ? -18.093 14.095 20.364 1.00 94.69 284 LEU A N 1
ATOM 2288 C CA . LEU A 1 284 ? -19.017 14.927 21.117 1.00 94.69 284 LEU A CA 1
ATOM 2289 C C . LEU A 1 284 ? -20.033 15.521 20.146 1.00 94.69 284 LEU A C 1
ATOM 2291 O O . LEU A 1 284 ? -19.751 16.492 19.443 1.00 94.69 284 LEU A O 1
ATOM 2295 N N . THR A 1 285 ? -21.210 14.913 20.094 1.00 92.50 285 THR A N 1
ATOM 2296 C CA . THR A 1 285 ? -22.275 15.301 19.155 1.00 92.50 285 THR A CA 1
ATOM 2297 C C . THR A 1 285 ? -22.836 16.687 19.467 1.00 92.50 285 THR A C 1
ATOM 2299 O O . THR A 1 285 ? -23.042 17.016 20.639 1.00 92.50 285 THR A O 1
ATOM 2302 N N . SER A 1 286 ? -23.132 17.477 18.429 1.00 89.06 286 SER A N 1
ATOM 2303 C CA . SER A 1 286 ? -23.747 18.812 18.557 1.00 89.06 286 SER A CA 1
ATOM 2304 C C . SER A 1 286 ? -23.012 19.716 19.561 1.00 89.06 286 SER A C 1
ATOM 2306 O O . SER A 1 286 ? -23.617 20.279 20.478 1.00 89.06 286 SER A O 1
ATOM 2308 N N . CYS A 1 287 ? -21.689 19.798 19.427 1.00 86.81 287 CYS A N 1
ATOM 2309 C CA . CYS A 1 287 ? -20.785 20.446 20.369 1.00 86.81 287 CYS A CA 1
ATOM 2310 C C . CYS A 1 287 ? -19.913 21.468 19.630 1.00 86.81 287 CYS A C 1
ATOM 2312 O O . CYS A 1 287 ? -19.137 21.104 18.750 1.00 86.81 287 CYS A O 1
ATOM 2314 N N . ASP A 1 288 ? -20.053 22.748 19.975 1.00 86.56 288 ASP A N 1
ATOM 2315 C CA . ASP A 1 288 ? -19.193 23.819 19.463 1.00 86.56 288 ASP A CA 1
ATOM 2316 C C . ASP A 1 288 ? -17.825 23.848 20.186 1.00 86.56 288 ASP A C 1
ATOM 2318 O O . ASP A 1 288 ? -17.672 23.214 21.237 1.00 86.56 288 ASP A O 1
ATOM 2322 N N . PRO A 1 289 ? -16.819 24.596 19.689 1.00 85.56 289 PRO A N 1
ATOM 2323 C CA . PRO A 1 289 ? -15.479 24.609 20.286 1.00 85.56 289 PRO A CA 1
ATOM 2324 C C . PRO A 1 289 ? -15.442 24.971 21.780 1.00 85.56 289 PRO A C 1
ATOM 2326 O O . PRO A 1 289 ? -14.619 24.444 22.533 1.00 85.56 289 PRO A O 1
ATOM 2329 N N . SER A 1 290 ? -16.351 25.836 22.242 1.00 87.19 290 SER A N 1
ATOM 2330 C CA . SER A 1 290 ? -16.426 26.217 23.655 1.00 87.19 290 SER A CA 1
ATOM 2331 C C . SER A 1 290 ? -16.960 25.067 24.514 1.00 87.19 290 SER A C 1
ATOM 2333 O O . SER A 1 290 ? -16.407 24.758 25.574 1.00 87.19 290 SER A O 1
ATOM 2335 N N . ALA A 1 291 ? -17.981 24.366 24.019 1.00 87.81 291 ALA A N 1
ATOM 2336 C CA . ALA A 1 291 ? -18.558 23.204 24.673 1.00 87.81 291 ALA A CA 1
ATOM 2337 C C . ALA A 1 291 ? -17.587 22.010 24.681 1.00 87.81 291 ALA A C 1
ATOM 2339 O O . ALA A 1 291 ? -17.533 21.275 25.672 1.00 87.81 291 ALA A O 1
ATOM 2340 N N . VAL A 1 292 ? -16.760 21.857 23.640 1.00 89.62 292 VAL A N 1
ATOM 2341 C CA . VAL A 1 292 ? -15.687 20.851 23.587 1.00 89.62 292 VAL A CA 1
ATOM 2342 C C . VAL A 1 292 ? -14.640 21.099 24.670 1.00 89.62 292 VAL A C 1
ATOM 2344 O O . VAL A 1 292 ? -14.250 20.157 25.360 1.00 89.62 292 VAL A O 1
ATOM 2347 N N . ALA A 1 293 ? -14.233 22.353 24.892 1.00 88.62 293 ALA A N 1
ATOM 2348 C CA . ALA A 1 293 ? -13.292 22.693 25.960 1.00 88.62 293 ALA A CA 1
ATOM 2349 C C . ALA A 1 293 ? -13.841 22.327 27.353 1.00 88.62 293 ALA A C 1
ATOM 2351 O O . ALA A 1 293 ? -13.131 21.742 28.172 1.00 88.62 293 ALA A O 1
ATOM 2352 N N . VAL A 1 294 ? -15.126 22.596 27.606 1.00 90.38 294 VAL A N 1
ATOM 2353 C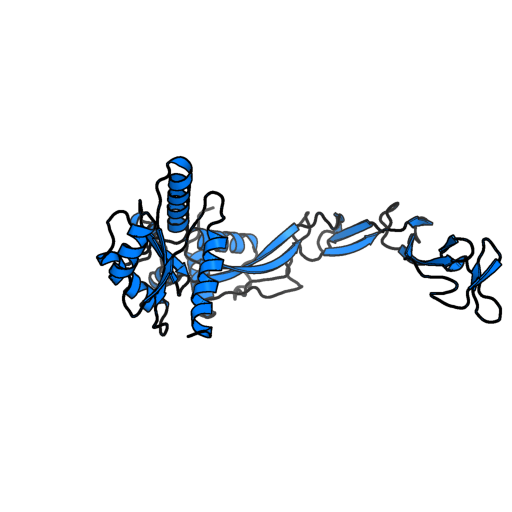 CA . VAL A 1 294 ? -15.793 22.210 28.863 1.00 90.38 294 VAL A CA 1
ATOM 2354 C C . VAL A 1 294 ? -15.895 20.688 28.993 1.00 90.38 294 VAL A C 1
ATOM 2356 O O . VAL A 1 294 ? -15.616 20.130 30.057 1.00 90.38 294 VAL A O 1
ATOM 2359 N N . ALA A 1 295 ? -16.279 19.999 27.917 1.00 89.88 295 ALA A N 1
ATOM 2360 C CA . ALA A 1 295 ? -16.374 18.546 27.900 1.00 89.88 295 ALA A CA 1
ATOM 2361 C C . ALA A 1 295 ? -15.012 17.891 28.157 1.00 89.88 295 ALA A C 1
ATOM 2363 O O . ALA A 1 295 ? -14.943 16.965 28.961 1.00 89.88 295 ALA A O 1
ATOM 2364 N N . ARG A 1 296 ? -13.933 18.411 27.563 1.00 91.00 296 ARG A N 1
ATOM 2365 C CA . ARG A 1 296 ? -12.561 17.942 27.784 1.00 91.00 296 ARG A CA 1
ATOM 2366 C C . ARG A 1 296 ? -12.191 17.976 29.267 1.00 91.00 296 ARG A C 1
ATOM 2368 O O . ARG A 1 296 ? -11.805 16.946 29.803 1.00 91.00 296 ARG A O 1
ATOM 2375 N N . THR A 1 297 ? -12.382 19.105 29.948 1.00 89.31 297 THR A N 1
ATOM 2376 C CA . THR A 1 297 ? -12.065 19.242 31.386 1.00 89.31 297 THR A CA 1
ATOM 2377 C C . THR A 1 297 ? -12.848 18.261 32.263 1.00 89.31 297 THR A C 1
ATOM 2379 O O . THR A 1 297 ? -12.384 17.849 33.319 1.00 89.31 297 THR A O 1
ATOM 2382 N N . ARG A 1 298 ? -14.056 17.887 31.836 1.00 91.56 298 ARG A N 1
ATOM 2383 C CA . ARG A 1 298 ? -14.941 16.987 32.580 1.00 91.56 298 ARG A CA 1
ATOM 2384 C C . ARG A 1 298 ? -14.662 15.508 32.309 1.00 91.56 298 ARG A C 1
ATOM 2386 O O . ARG A 1 298 ? -14.812 14.689 33.210 1.00 91.56 298 ARG A O 1
ATOM 2393 N N . LEU A 1 299 ? -14.344 15.159 31.063 1.00 89.25 299 LEU A N 1
ATOM 2394 C CA . LEU A 1 299 ? -14.175 13.775 30.614 1.00 89.25 299 LEU A CA 1
ATOM 2395 C C . LEU A 1 299 ? -12.774 13.235 30.903 1.00 89.25 299 LEU A C 1
ATOM 2397 O O . LEU A 1 299 ? -12.640 12.051 31.206 1.00 89.25 299 LEU A O 1
ATOM 2401 N N . ILE A 1 300 ? -11.760 14.094 30.806 1.00 90.94 300 ILE A N 1
ATOM 2402 C CA . ILE A 1 300 ? -10.353 13.702 30.804 1.00 90.94 300 ILE A CA 1
ATOM 2403 C C . ILE A 1 300 ? -9.775 13.828 32.213 1.00 90.94 300 ILE A C 1
ATOM 2405 O O . ILE A 1 300 ? -9.772 14.911 32.795 1.00 90.94 300 ILE A O 1
ATOM 2409 N N . ASP A 1 301 ? -9.287 12.709 32.744 1.00 88.88 301 ASP A N 1
ATOM 2410 C CA . ASP A 1 301 ? -8.582 12.653 34.027 1.00 88.88 301 ASP A CA 1
ATOM 2411 C C . ASP A 1 301 ? -7.077 12.947 33.845 1.00 88.88 301 ASP A C 1
ATOM 2413 O O . ASP A 1 301 ? -6.548 12.906 32.735 1.00 88.88 301 ASP A O 1
ATOM 2417 N N . ASN A 1 302 ? -6.361 13.226 34.940 1.00 86.69 302 ASN A N 1
ATOM 2418 C CA . ASN A 1 302 ? -4.935 13.595 34.905 1.00 86.69 302 ASN A CA 1
ATOM 2419 C C . ASN A 1 302 ? -4.009 12.497 34.348 1.00 86.69 302 ASN A C 1
ATOM 2421 O O . ASN A 1 302 ? -2.889 12.788 33.938 1.00 86.69 302 ASN A O 1
ATOM 2425 N N . ASP A 1 303 ? -4.454 11.242 34.352 1.00 89.06 303 ASP A N 1
ATOM 2426 C CA . ASP A 1 303 ? -3.738 10.091 33.795 1.00 89.06 303 ASP A CA 1
ATOM 2427 C C . ASP A 1 303 ? -4.038 9.867 32.301 1.00 89.06 303 ASP A C 1
ATOM 2429 O O . ASP A 1 303 ? -3.715 8.815 31.744 1.00 89.06 303 ASP A O 1
ATOM 2433 N N . MET A 1 304 ? -4.652 10.853 31.642 1.00 91.94 304 MET A N 1
ATOM 2434 C CA . MET A 1 304 ? -5.022 10.810 30.234 1.00 91.94 304 MET A CA 1
ATOM 2435 C C . MET A 1 304 ? -4.423 11.998 29.481 1.00 91.94 304 MET A C 1
ATOM 2437 O O . MET A 1 304 ? -4.545 13.158 29.877 1.00 91.94 304 MET A O 1
ATOM 2441 N N . ARG A 1 305 ? -3.818 11.713 28.333 1.00 90.88 305 ARG A N 1
ATOM 2442 C CA . ARG A 1 305 ? -3.384 12.720 27.364 1.00 90.88 305 ARG A CA 1
ATOM 2443 C C . ARG A 1 305 ? -4.494 12.930 26.356 1.00 90.88 305 ARG A C 1
ATOM 2445 O O . ARG A 1 305 ? -5.145 11.970 25.958 1.00 90.88 305 ARG A O 1
ATOM 2452 N N . VAL A 1 306 ? -4.707 14.171 25.932 1.00 93.12 306 VAL A N 1
ATOM 2453 C CA . VAL A 1 306 ? -5.799 14.502 25.014 1.00 93.12 306 VAL A CA 1
ATOM 2454 C C . VAL A 1 306 ? -5.410 15.607 24.040 1.00 93.12 306 VAL A C 1
ATOM 2456 O O . VAL A 1 306 ? -4.815 16.615 24.429 1.00 93.12 306 VAL A O 1
ATOM 2459 N N . LEU A 1 307 ? -5.823 15.437 22.789 1.00 93.44 307 LEU A N 1
ATOM 2460 C CA . LEU A 1 307 ? -5.749 16.438 21.733 1.00 93.44 307 LEU A CA 1
ATOM 2461 C C . LEU A 1 307 ? -7.151 16.658 21.154 1.00 93.44 307 LEU A C 1
ATOM 2463 O O . LEU A 1 307 ? -7.888 15.698 20.928 1.00 93.44 307 LEU A O 1
ATOM 2467 N N . ASN A 1 308 ? -7.523 17.921 20.942 1.00 92.94 308 ASN A N 1
ATOM 2468 C CA . ASN A 1 308 ? -8.732 18.257 20.195 1.00 92.94 308 ASN A CA 1
ATOM 2469 C C . ASN A 1 308 ? -8.415 18.212 18.700 1.00 92.94 308 ASN A C 1
ATOM 2471 O O . ASN A 1 308 ? -7.419 18.799 18.282 1.00 92.94 308 ASN A O 1
ATOM 2475 N N . ILE A 1 309 ? -9.256 17.537 17.927 1.00 93.06 309 ILE A N 1
ATOM 2476 C CA . ILE A 1 309 ? -9.130 17.436 16.478 1.00 93.06 309 ILE A CA 1
ATOM 2477 C C . ILE A 1 309 ? -10.240 18.276 15.861 1.00 93.06 309 ILE A C 1
ATOM 2479 O O . ILE A 1 309 ? -11.421 18.070 16.139 1.00 93.06 309 ILE A O 1
ATOM 2483 N N . GLU A 1 310 ? -9.852 19.208 15.002 1.00 88.94 310 GLU A N 1
ATOM 2484 C CA . GLU A 1 310 ? -10.782 19.972 14.181 1.00 88.94 310 GLU A CA 1
ATOM 2485 C C . GLU A 1 310 ? -10.801 19.357 12.784 1.00 88.94 310 GLU A C 1
ATOM 2487 O O . GLU A 1 310 ? -9.748 19.125 12.197 1.00 88.94 310 GLU A O 1
ATOM 2492 N N . ILE A 1 311 ? -11.995 19.051 12.272 1.00 87.12 311 ILE A N 1
ATOM 2493 C CA . ILE A 1 311 ? -12.183 18.524 10.918 1.00 87.12 311 ILE A CA 1
ATOM 2494 C C . ILE A 1 311 ? -13.008 19.543 10.141 1.00 87.12 311 ILE A C 1
ATOM 2496 O O . ILE A 1 311 ? -14.178 19.786 10.447 1.00 87.12 311 ILE A O 1
ATOM 2500 N N . SER A 1 312 ? -12.393 20.143 9.129 1.00 84.25 312 SER A N 1
ATOM 2501 C CA . SER A 1 312 ? -13.050 21.099 8.246 1.00 84.25 312 SER A CA 1
ATOM 2502 C C . SER A 1 312 ? -13.831 20.387 7.132 1.00 84.25 312 SER A C 1
ATOM 2504 O O . SER A 1 312 ? -13.496 19.264 6.735 1.00 84.25 312 SER A O 1
ATOM 2506 N N . PRO A 1 313 ? -14.874 21.027 6.569 1.00 79.94 313 PRO A N 1
ATOM 2507 C CA . PRO A 1 313 ? -15.594 20.476 5.427 1.00 79.94 313 PRO A CA 1
ATOM 2508 C C . PRO A 1 313 ? -14.657 20.182 4.247 1.00 79.94 313 PRO A C 1
ATOM 2510 O O . PRO A 1 313 ? -13.914 21.054 3.806 1.00 79.94 313 PRO A O 1
ATOM 2513 N N . GLY A 1 314 ? -14.725 18.959 3.716 1.00 80.25 314 GLY A N 1
ATOM 2514 C CA . GLY A 1 314 ? -13.899 18.504 2.591 1.00 80.25 314 GLY A CA 1
ATOM 2515 C C . GLY A 1 314 ? -12.554 17.880 2.975 1.00 80.25 314 GLY A C 1
ATOM 2516 O O . GLY A 1 314 ? -11.913 17.288 2.109 1.00 80.25 314 GLY A O 1
ATOM 2517 N N . GLU A 1 315 ? -12.144 17.940 4.244 1.00 87.94 315 GLU A N 1
ATOM 2518 C CA . GLU A 1 315 ? -10.926 17.264 4.694 1.00 87.94 315 GLU A CA 1
ATOM 2519 C C . GLU A 1 315 ? -11.115 15.743 4.792 1.00 87.94 315 GLU A C 1
ATOM 2521 O O . GLU A 1 315 ? -12.203 15.220 5.091 1.00 87.94 315 GLU A O 1
ATOM 2526 N N . ASN A 1 316 ? -10.024 15.021 4.529 1.00 90.38 316 ASN A N 1
ATOM 2527 C CA . ASN A 1 316 ? -9.959 13.584 4.730 1.00 90.38 316 ASN A CA 1
ATOM 2528 C C . ASN A 1 316 ? -9.771 13.289 6.224 1.00 90.38 316 ASN A C 1
ATOM 2530 O O . ASN A 1 316 ? -8.789 13.707 6.832 1.00 90.38 316 ASN A O 1
ATOM 2534 N N . ILE A 1 317 ? -10.709 12.546 6.812 1.00 90.50 317 ILE A N 1
ATOM 2535 C CA . ILE A 1 317 ? -10.691 12.238 8.245 1.00 90.50 317 ILE A CA 1
ATOM 2536 C C . ILE A 1 317 ? -9.431 11.461 8.630 1.00 90.50 317 ILE A C 1
ATOM 2538 O O . ILE A 1 317 ? -8.807 11.779 9.636 1.00 90.50 317 ILE A O 1
ATOM 2542 N N . GLN A 1 318 ? -9.044 10.459 7.839 1.00 87.94 318 GLN A N 1
ATOM 2543 C CA . GLN A 1 318 ? -7.903 9.604 8.159 1.00 87.94 318 GLN A CA 1
ATOM 2544 C C . GLN A 1 318 ? -6.597 10.407 8.199 1.00 87.94 318 GLN A C 1
ATOM 2546 O O . GLN A 1 318 ? -5.803 10.242 9.120 1.00 87.94 318 GLN A O 1
ATOM 2551 N N . GLU A 1 319 ? -6.419 11.332 7.256 1.00 89.19 319 GLU A N 1
ATOM 2552 C CA . GLU A 1 319 ? -5.266 12.235 7.228 1.00 89.19 319 GLU A CA 1
ATOM 2553 C C . GLU A 1 319 ? -5.201 13.117 8.486 1.00 89.19 319 GLU A C 1
ATOM 2555 O O . GLU A 1 319 ? -4.153 13.202 9.129 1.00 89.19 319 GLU A O 1
ATOM 2560 N N . GLN A 1 320 ? -6.333 13.696 8.905 1.00 93.06 320 GLN A N 1
ATOM 2561 C CA . GLN A 1 320 ? -6.403 14.494 10.137 1.00 93.06 320 GLN A CA 1
ATOM 2562 C C . GLN A 1 320 ? -6.111 13.657 11.390 1.00 93.06 320 GLN A C 1
ATOM 2564 O O . GLN A 1 320 ? -5.414 14.115 12.299 1.00 93.06 320 GLN A O 1
ATOM 2569 N N . LEU A 1 321 ? -6.585 12.408 11.433 1.00 92.00 321 LEU A N 1
ATOM 2570 C CA . LEU A 1 321 ? -6.286 11.475 12.520 1.00 92.00 321 LEU A CA 1
ATOM 2571 C C . LEU A 1 321 ? -4.790 11.135 12.592 1.00 92.00 321 LEU A C 1
ATOM 2573 O O . LEU A 1 321 ? -4.225 11.096 13.687 1.00 92.00 321 LEU A O 1
ATOM 2577 N N . ASP A 1 322 ? -4.125 10.934 11.456 1.00 88.88 322 ASP A N 1
ATOM 2578 C CA . ASP A 1 322 ? -2.691 10.628 11.419 1.00 88.88 322 ASP A CA 1
ATOM 2579 C C . ASP A 1 322 ? -1.820 11.840 11.803 1.00 88.88 322 ASP A C 1
ATOM 2581 O O . ASP A 1 322 ? -0.831 11.693 12.538 1.00 88.88 322 ASP A O 1
ATOM 2585 N N . ILE A 1 323 ? -2.228 13.054 11.411 1.00 90.56 323 ILE A N 1
ATOM 2586 C CA . ILE A 1 323 ? -1.618 14.309 11.881 1.00 90.56 323 ILE A CA 1
ATOM 2587 C C . ILE A 1 323 ? -1.770 14.432 13.402 1.00 90.56 323 ILE A C 1
ATOM 2589 O O . ILE A 1 323 ? -0.781 14.650 14.108 1.00 90.56 323 ILE A O 1
ATOM 2593 N N . ALA A 1 324 ? -2.984 14.236 13.920 1.00 91.38 324 ALA A N 1
ATOM 2594 C CA . ALA A 1 324 ? -3.289 14.337 15.344 1.00 91.38 324 ALA A CA 1
ATOM 2595 C C . ALA A 1 324 ? -2.486 13.334 16.189 1.00 91.38 324 ALA A C 1
ATOM 2597 O O . ALA A 1 324 ? -1.903 13.704 17.211 1.00 91.38 324 ALA A O 1
ATOM 2598 N N . ARG A 1 325 ? -2.371 12.077 15.737 1.00 89.81 325 ARG A N 1
ATOM 2599 C CA . ARG A 1 325 ? -1.518 11.061 16.383 1.00 89.81 325 ARG A CA 1
ATOM 2600 C C . ARG A 1 325 ? -0.058 11.500 16.434 1.00 89.81 325 ARG A C 1
ATOM 2602 O O . ARG A 1 325 ? 0.606 11.329 17.455 1.00 89.81 325 ARG A O 1
ATOM 2609 N N . THR A 1 326 ? 0.448 12.079 15.348 1.00 87.81 326 THR A N 1
ATOM 2610 C CA . THR A 1 326 ? 1.833 12.566 15.275 1.00 87.81 326 THR A CA 1
ATOM 2611 C C . THR A 1 326 ? 2.063 13.744 16.226 1.00 87.81 326 THR A C 1
ATOM 2613 O O . THR A 1 326 ? 3.083 13.794 16.913 1.00 87.81 326 THR A O 1
ATOM 2616 N N . GLN A 1 327 ? 1.103 14.668 16.326 1.00 88.94 327 GLN A N 1
ATOM 2617 C CA . GLN A 1 327 ? 1.155 15.789 17.269 1.00 88.94 327 GLN A CA 1
ATOM 2618 C C . GLN A 1 327 ? 1.131 15.320 18.727 1.00 88.94 327 GLN A C 1
ATOM 2620 O O . GLN A 1 327 ? 1.953 15.778 19.522 1.00 88.94 327 GLN A O 1
ATOM 2625 N N . LEU A 1 328 ? 0.248 14.373 19.065 1.00 85.81 328 LEU A N 1
ATOM 2626 C CA . LEU A 1 328 ? 0.149 13.825 20.418 1.00 85.81 328 LEU A CA 1
ATOM 2627 C C . LEU A 1 328 ? 1.454 13.123 20.837 1.00 85.81 328 LEU A C 1
ATOM 2629 O O . LEU A 1 328 ? 1.916 13.327 21.956 1.00 85.81 328 LEU A O 1
ATOM 2633 N N . LYS A 1 329 ? 2.105 12.396 19.913 1.00 80.31 329 LYS A N 1
ATOM 2634 C CA . LYS A 1 329 ? 3.434 11.788 20.128 1.00 80.31 329 LYS A CA 1
ATOM 2635 C C . LYS A 1 329 ? 4.563 12.809 20.288 1.00 80.31 329 LYS A C 1
ATOM 2637 O O . LYS A 1 329 ? 5.503 12.567 21.033 1.00 80.31 329 LYS A O 1
ATOM 2642 N N . ASN A 1 330 ? 4.524 13.936 19.579 1.00 70.25 330 ASN A N 1
ATOM 2643 C CA . ASN A 1 330 ? 5.602 14.932 19.630 1.00 70.25 330 ASN A CA 1
ATOM 2644 C C . ASN A 1 330 ? 5.570 15.806 20.892 1.00 70.25 330 ASN A C 1
ATOM 2646 O O . ASN A 1 330 ? 6.601 16.374 21.255 1.00 70.25 330 ASN A O 1
ATOM 2650 N N . TYR A 1 331 ? 4.431 15.876 21.585 1.00 61.00 331 TYR A N 1
ATOM 2651 C CA . TYR A 1 331 ? 4.322 16.529 22.893 1.00 61.00 331 TYR A CA 1
ATOM 2652 C C . TYR A 1 331 ? 5.299 15.914 23.927 1.00 61.00 331 TYR A C 1
ATOM 2654 O O . TYR A 1 331 ? 5.788 16.619 24.809 1.00 61.00 331 TYR A O 1
ATOM 2662 N N . ASP A 1 332 ? 5.686 14.642 23.743 1.00 49.12 332 ASP A N 1
ATOM 2663 C CA . ASP A 1 332 ? 6.662 13.909 24.570 1.00 49.12 332 ASP A CA 1
ATOM 2664 C C . ASP A 1 332 ? 8.126 14.336 24.404 1.00 49.12 332 ASP A C 1
ATOM 2666 O O . ASP A 1 332 ? 8.967 13.946 25.208 1.00 49.12 332 ASP A O 1
ATOM 2670 N N . ARG A 1 333 ? 8.480 15.088 23.353 1.00 44.09 333 ARG A N 1
ATOM 2671 C CA . ARG A 1 333 ? 9.884 15.484 23.107 1.00 44.09 333 ARG A CA 1
ATOM 2672 C C . ARG A 1 333 ? 10.228 16.889 23.599 1.00 44.09 333 ARG A C 1
ATOM 2674 O O . ARG A 1 333 ? 11.393 17.274 23.538 1.00 44.09 333 ARG A O 1
ATOM 2681 N N . LEU A 1 334 ? 9.229 17.656 24.030 1.00 36.62 334 LEU A N 1
ATOM 2682 C CA . LEU A 1 334 ? 9.362 19.062 24.428 1.00 36.62 334 LEU A CA 1
ATOM 2683 C C . LEU A 1 334 ? 8.887 19.332 25.868 1.00 36.62 334 LEU A C 1
ATOM 2685 O O . LEU A 1 334 ? 8.901 20.489 26.288 1.00 36.62 334 LEU A O 1
ATOM 2689 N N . SER A 1 335 ? 8.481 18.294 26.608 1.00 37.00 335 SER A N 1
ATOM 2690 C CA . SER A 1 335 ? 8.138 18.343 28.039 1.00 37.00 335 SER A CA 1
ATOM 2691 C C . SER A 1 335 ? 9.079 17.473 28.864 1.00 37.00 335 SER A C 1
ATOM 2693 O O . SER A 1 335 ? 9.269 17.814 30.052 1.00 37.00 335 SER A O 1
#

Solvent-accessible surface area (backbone atoms only — not comparable to full-atom values): 19037 Å² total; per-residue (Å²): 132,82,87,55,67,69,63,54,47,51,52,53,51,52,26,50,75,56,78,29,42,41,62,67,43,83,29,86,88,36,58,65,35,46,46,66,97,61,97,53,95,76,66,87,46,66,67,57,56,51,50,50,54,49,50,34,39,77,69,48,26,28,44,79,43,87,68,51,76,45,59,17,31,74,87,76,53,30,35,51,56,50,74,43,59,17,32,81,86,79,63,44,63,57,57,46,83,38,50,26,37,32,33,63,90,80,69,50,70,45,52,50,85,65,35,49,63,47,101,87,65,40,27,27,40,81,88,74,66,45,74,41,82,44,79,82,74,34,25,48,67,89,48,54,33,32,37,23,78,84,77,68,50,72,47,70,70,67,38,56,34,24,37,22,75,83,80,68,50,73,44,52,51,88,64,48,36,83,42,81,41,54,28,40,30,62,26,76,47,27,51,50,24,57,77,68,74,43,82,76,82,51,71,70,55,61,49,24,41,89,95,54,81,36,24,32,45,71,61,37,52,51,53,50,51,52,49,51,50,39,27,65,75,70,67,45,39,58,29,36,34,44,34,28,58,66,64,62,91,50,33,67,60,38,49,51,58,48,50,56,62,33,57,78,66,52,58,94,76,38,46,41,23,48,79,56,67,62,31,38,34,37,41,36,61,79,22,49,75,70,54,37,55,56,46,47,69,72,51,55,53,94,63,45,46,75,45,82,54,84,84,60,82,91,62,60,65,68,60,53,51,54,52,49,52,51,53,63,60,51,55,70,80,80,111